Protein 7RAG (pdb70)

Solvent-accessible surface area: 21483 Å² total

Structure (mmCIF, N/CA/C/O backbone):
data_7RAG
#
_entry.id   7RAG
#
_cell.length_a   105.185
_cell.length_b   105.185
_cell.length_c   154.771
_cell.angle_alpha   90.000
_cell.angle_beta   90.000
_cell.angle_gamma   120.000
#
_symmetry.space_group_name_H-M   'P 65 2 2'
#
loop_
_entity.id
_entity.type
_entity.pdbx_description
1 polymer Lipoprotein
2 polymer 'Germination-specific N-acetylmuramoyl-L-alanine amidase, Autolysin'
3 non-polymer 'ZINC ION'
4 non-polymer 1,2-ETHANEDIOL
5 water water
#
loop_
_atom_site.group_PDB
_atom_site.id
_atom_site.type_symbol
_atom_site.label_atom_id
_atom_site.label_alt_id
_atom_site.label_comp_id
_atom_site.label_asym_id
_atom_site.label_entity_id
_atom_site.label_seq_id
_atom_site.pdbx_PDB_ins_code
_atom_site.Cartn_x
_atom_site.Cartn_y
_atom_site.Cartn_z
_atom_site.occupancy
_atom_site.B_iso_or_equiv
_atom_site.auth_seq_id
_atom_site.auth_comp_id
_atom_site.auth_asym_id
_atom_site.auth_atom_id
_atom_site.pdbx_PDB_model_num
ATOM 9 N N . GLN A 1 2 ? 10.732 20.083 73.262 1.00 77.54 23 GLN A N 1
ATOM 10 C CA . GLN A 1 2 ? 11.593 21.042 72.599 1.00 76.79 23 GLN A CA 1
ATOM 11 C C . GLN A 1 2 ? 12.696 20.286 71.862 1.00 79.97 23 GLN A C 1
ATOM 12 O O . GLN A 1 2 ? 12.945 19.111 72.126 1.00 79.30 23 GLN A O 1
ATOM 18 N N . LYS A 1 3 ? 13.323 20.958 70.895 1.00 78.82 24 LYS A N 1
ATOM 19 C CA . LYS A 1 3 ? 14.380 20.338 70.106 1.00 81.64 24 LYS A CA 1
ATOM 20 C C . LYS A 1 3 ? 15.609 20.031 70.970 1.00 84.50 24 LYS A C 1
ATOM 21 O O . LYS A 1 3 ? 15.757 20.514 72.100 1.00 84.12 24 LYS A O 1
ATOM 27 N N . ARG A 1 4 ? 16.500 19.208 70.415 1.00 86.74 25 ARG A N 1
ATOM 28 C CA . ARG A 1 4 ? 17.743 18.853 71.083 1.00 85.87 25 ARG A CA 1
ATOM 29 C C . ARG A 1 4 ? 18.705 20.032 71.059 1.00 84.78 25 ARG A C 1
ATOM 30 O O . ARG A 1 4 ? 18.622 20.912 70.198 1.00 85.74 25 ARG A O 1
ATOM 38 N N . GLN A 1 5 ? 19.630 20.036 72.021 1.00 81.71 26 GLN A N 1
ATOM 39 C CA . GLN A 1 5 ? 20.637 21.088 72.089 1.00 81.95 26 GLN A CA 1
ATOM 40 C C . GLN A 1 5 ? 21.471 21.124 70.816 1.00 81.39 26 GLN A C 1
ATOM 41 O O . GLN A 1 5 ? 21.885 20.086 70.290 1.00 80.27 26 GLN A O 1
ATOM 47 N N . SER A 1 6 ? 21.705 22.323 70.309 1.00 83.05 27 SER A N 1
ATOM 48 C CA . SER A 1 6 ? 22.599 22.461 69.179 1.00 80.34 27 SER A CA 1
ATOM 49 C C . SER A 1 6 ? 24.017 22.123 69.607 1.00 85.74 27 SER A C 1
ATOM 50 O O . SER A 1 6 ? 24.428 22.408 70.737 1.00 86.26 27 SER A O 1
ATOM 53 N N . THR A 1 7 ? 24.751 21.478 68.704 1.00 90.01 28 THR A N 1
ATOM 54 C CA . THR A 1 7 ? 26.171 21.216 68.881 1.00 89.35 28 THR A CA 1
ATOM 55 C C . THR A 1 7 ? 26.972 22.492 68.642 1.00 87.95 28 THR A C 1
ATOM 56 O O . THR A 1 7 ? 26.441 23.532 68.241 1.00 87.41 28 THR A O 1
ATOM 60 N N . LYS A 1 8 ? 28.282 22.396 68.862 1.00 95.21 29 LYS A N 1
ATOM 61 C CA . LYS A 1 8 ? 29.160 23.532 68.621 1.00 92.86 29 LYS A CA 1
ATOM 62 C C . LYS A 1 8 ? 29.010 24.068 67.204 1.00 93.74 29 LYS A C 1
ATOM 63 O O . LYS A 1 8 ? 28.828 25.275 66.988 1.00 93.15 29 LYS A O 1
ATOM 69 N N . GLU A 1 9 ? 29.074 23.172 66.224 1.00 89.75 30 GLU A N 1
ATOM 70 C CA . GLU A 1 9 ? 29.130 23.611 64.841 1.00 90.81 30 GLU A CA 1
ATOM 71 C C . GLU A 1 9 ? 27.795 24.178 64.391 1.00 85.04 30 GLU A C 1
ATOM 72 O O . GLU A 1 9 ? 27.764 25.119 63.592 1.00 83.71 30 GLU A O 1
ATOM 78 N N . GLU A 1 10 ? 26.691 23.634 64.905 1.00 82.72 31 GLU A N 1
ATOM 79 C CA . GLU A 1 10 ? 25.378 24.141 64.522 1.00 80.44 31 GLU A CA 1
ATOM 80 C C . GLU A 1 10 ? 25.177 25.569 65.018 1.00 74.95 31 GLU A C 1
ATOM 81 O O . GLU A 1 10 ? 24.749 26.446 64.254 1.00 72.75 31 GLU A O 1
ATOM 87 N N . VAL A 1 11 ? 25.513 25.829 66.289 1.00 76.08 32 VAL A N 1
ATOM 88 C CA . VAL A 1 11 ? 25.425 27.187 66.822 1.00 72.53 32 VAL A CA 1
ATOM 89 C C . VAL A 1 11 ? 26.360 28.115 66.063 1.00 75.08 32 VAL A C 1
ATOM 90 O O . VAL A 1 11 ? 25.986 29.239 65.698 1.00 71.28 32 VAL A O 1
ATOM 94 N N . TYR A 1 12 ? 27.587 27.659 65.804 1.00 73.63 33 TYR A N 1
ATOM 95 C CA . TYR A 1 12 ? 28.551 28.508 65.116 1.00 74.36 33 TYR A CA 1
ATOM 96 C C . TYR A 1 12 ? 28.080 28.871 63.713 1.00 70.72 33 TYR A C 1
ATOM 97 O O . TYR A 1 12 ? 28.213 30.026 63.284 1.00 68.30 33 TYR A O 1
ATOM 106 N N . LYS A 1 13 ? 27.525 27.901 62.981 1.00 73.17 34 LYS A N 1
ATOM 107 C CA . LYS A 1 13 ? 27.066 28.183 61.624 1.00 74.76 34 LYS A CA 1
ATOM 108 C C . LYS A 1 13 ? 25.834 29.073 61.641 1.00 70.55 34 LYS A C 1
ATOM 109 O O . LYS A 1 13 ? 25.684 29.953 60.782 1.00 70.82 34 LYS A O 1
ATOM 113 N N . ASP A 1 14 ? 24.953 28.883 62.627 1.00 71.68 35 ASP A N 1
ATOM 114 C CA . ASP A 1 14 ? 23.835 29.810 62.779 1.00 72.96 35 ASP A CA 1
ATOM 115 C C . ASP A 1 14 ? 24.343 31.232 62.986 1.00 67.60 35 ASP A C 1
ATOM 116 O O . ASP A 1 14 ? 23.845 32.175 62.359 1.00 67.82 35 ASP A O 1
ATOM 121 N N . PHE A 1 15 ? 25.357 31.396 63.839 1.00 66.31 36 PHE A N 1
ATOM 122 C CA . PHE A 1 15 ? 25.938 32.716 64.071 1.00 65.12 36 PHE A CA 1
ATOM 123 C C . PHE A 1 15 ? 26.516 33.306 62.784 1.00 70.89 36 PHE A C 1
ATOM 124 O O . PHE A 1 15 ? 26.334 34.500 62.501 1.00 67.46 36 PHE A O 1
ATOM 132 N N . GLN A 1 16 ? 27.228 32.483 62.002 1.00 69.74 37 GLN A N 1
ATOM 133 C CA . GLN A 1 16 ? 27.796 32.958 60.742 1.00 69.39 37 GLN A CA 1
ATOM 134 C C . GLN A 1 16 ? 26.709 33.446 59.794 1.00 68.07 37 GLN A C 1
ATOM 135 O O . GLN A 1 16 ? 26.850 34.493 59.147 1.00 66.37 37 GLN A O 1
ATOM 141 N N . LYS A 1 17 ? 25.622 32.685 59.686 1.00 69.70 38 LYS A N 1
ATOM 142 C CA . LYS A 1 17 ? 24.519 33.103 58.831 1.00 69.02 38 LYS A CA 1
ATOM 143 C C . LYS A 1 17 ? 23.899 34.401 59.333 1.00 71.56 38 LYS A C 1
ATOM 144 O O . LYS A 1 17 ? 23.589 35.299 58.542 1.00 69.83 38 LYS A O 1
ATOM 150 N N . GLN A 1 18 ? 23.721 34.521 60.653 1.00 70.20 39 GLN A N 1
ATOM 151 C CA . GLN A 1 18 ? 23.090 35.712 61.207 1.00 67.61 39 GLN A CA 1
ATOM 152 C C . GLN A 1 18 ? 23.932 36.953 60.948 1.00 65.98 39 GLN A C 1
ATOM 153 O O . GLN A 1 18 ? 23.410 37.987 60.526 1.00 68.49 39 GLN A O 1
ATOM 159 N N . ILE A 1 19 ? 25.242 36.876 61.172 1.00 67.38 40 ILE A N 1
ATOM 160 C CA . ILE A 1 19 ? 26.032 38.086 60.961 1.00 71.24 40 ILE A CA 1
ATOM 161 C C . ILE A 1 19 ? 26.305 38.344 59.481 1.00 75.60 40 ILE A C 1
ATOM 162 O O . ILE A 1 19 ? 26.548 39.497 59.101 1.00 73.12 40 ILE A O 1
ATOM 167 N N . SER A 1 20 ? 26.249 37.313 58.629 1.00 69.95 41 SER A N 1
ATOM 168 C CA . SER A 1 20 ? 26.472 37.536 57.206 1.00 72.46 41 SER A CA 1
ATOM 169 C C . SER A 1 20 ? 25.313 38.294 56.567 1.00 71.46 41 SER A C 1
ATOM 170 O O . SER A 1 20 ? 25.532 39.199 55.754 1.00 71.90 41 SER A O 1
ATOM 173 N N . ASP A 1 21 ? 24.074 37.941 56.917 1.00 71.95 42 ASP A N 1
ATOM 174 C CA . ASP A 1 21 ? 22.901 38.601 56.352 1.00 71.23 42 ASP A CA 1
ATOM 175 C C . ASP A 1 21 ? 22.647 39.968 56.955 1.00 69.46 42 ASP A C 1
ATOM 176 O O . ASP A 1 21 ? 21.802 40.709 56.450 1.00 75.20 42 ASP A O 1
ATOM 189 N N . ASN A 1 23 ? 22.503 43.652 57.572 1.00 68.64 44 ASN A N 1
ATOM 190 C CA . ASN A 1 23 ? 22.728 44.852 56.781 1.00 67.35 44 ASN A CA 1
ATOM 191 C C . ASN A 1 23 ? 22.830 46.091 57.650 1.00 66.97 44 ASN A C 1
ATOM 192 O O . ASN A 1 23 ? 23.214 47.156 57.152 1.00 62.81 44 ASN A O 1
ATOM 197 N N . TYR A 1 24 ? 22.488 45.972 58.927 1.00 67.17 45 TYR A N 1
ATOM 198 C CA . TYR A 1 24 ? 22.563 47.054 59.889 1.00 62.77 45 TYR A CA 1
ATOM 199 C C . TYR A 1 24 ? 22.689 46.438 61.276 1.00 67.04 45 TYR A C 1
ATOM 200 O O . TYR A 1 24 ? 22.060 45.422 61.570 1.00 68.77 45 TYR A O 1
ATOM 209 N N . TYR A 1 25 ? 23.508 47.043 62.123 1.00 65.94 46 TYR A N 1
ATOM 210 C CA . TYR A 1 25 ? 23.443 46.697 63.532 1.00 63.33 46 TYR A CA 1
ATOM 211 C C . TYR A 1 25 ? 23.838 47.910 64.343 1.00 62.55 46 TYR A C 1
ATOM 212 O O . TYR A 1 25 ? 24.455 48.850 63.843 1.00 60.64 46 TYR A O 1
ATOM 221 N N . SER A 1 26 ? 23.443 47.891 65.603 1.00 60.31 47 SER A N 1
ATOM 222 C CA . SER A 1 26 ? 23.749 49.007 66.473 1.00 59.59 47 SER A CA 1
ATOM 223 C C . SER A 1 26 ? 23.799 48.491 67.891 1.00 57.41 47 SER A C 1
ATOM 224 O O . SER A 1 26 ? 22.970 47.669 68.289 1.00 59.46 47 SER A O 1
ATOM 227 N N . CYS A 1 27 ? 24.759 48.987 68.654 1.00 55.63 48 CYS A N 1
ATOM 228 C CA . CYS A 1 27 ? 24.870 48.544 70.032 1.00 54.90 48 CYS A CA 1
ATOM 229 C C . CYS A 1 27 ? 25.634 49.577 70.828 1.00 54.94 48 CYS A C 1
ATOM 230 O O . CYS A 1 27 ? 26.265 50.484 70.280 1.00 53.02 48 CYS A O 1
ATOM 233 N N . LYS A 1 28 ? 25.524 49.437 72.142 1.00 54.45 49 LYS A N 1
ATOM 234 C CA . LYS A 1 28 ? 26.325 50.167 73.105 1.00 52.93 49 LYS A CA 1
ATOM 235 C C . LYS A 1 28 ? 27.500 49.270 73.495 1.00 57.56 49 LYS A C 1
ATOM 236 O O . LYS A 1 28 ? 27.314 48.077 73.761 1.00 59.11 49 LYS A O 1
ATOM 242 N N . ALA A 1 29 ? 28.708 49.822 73.481 1.00 51.88 50 ALA A N 1
ATOM 243 C CA . ALA A 1 29 ? 29.920 49.086 73.821 1.00 52.88 50 ALA A CA 1
ATOM 244 C C . ALA A 1 29 ? 30.544 49.718 75.057 1.00 54.12 50 ALA A C 1
ATOM 245 O O . ALA A 1 29 ? 30.960 50.884 75.021 1.00 51.62 50 ALA A O 1
ATOM 247 N N . GLU A 1 30 ? 30.591 48.956 76.147 1.00 52.75 51 GLU A N 1
ATOM 248 C CA . GLU A 1 30 ? 31.313 49.358 77.345 1.00 51.00 51 GLU A CA 1
ATOM 249 C C . GLU A 1 30 ? 32.706 48.756 77.281 1.00 50.83 51 GLU A C 1
ATOM 250 O O . GLU A 1 30 ? 32.849 47.531 77.319 1.00 53.73 51 GLU A O 1
ATOM 256 N N . VAL A 1 31 ? 33.729 49.600 77.185 1.00 50.16 52 VAL A N 1
ATOM 257 C CA . VAL A 1 31 ? 35.087 49.139 76.940 1.00 50.00 52 VAL A CA 1
ATOM 258 C C . VAL A 1 31 ? 35.932 49.428 78.166 1.00 49.74 52 VAL A C 1
ATOM 259 O O . VAL A 1 31 ? 35.972 50.565 78.641 1.00 49.30 52 VAL A O 1
ATOM 263 N N . GLU A 1 32 ? 36.611 48.406 78.673 1.00 50.19 53 GLU A N 1
ATOM 264 C CA . GLU A 1 32 ? 37.640 48.567 79.694 1.00 49.88 53 GLU A CA 1
ATOM 265 C C . GLU A 1 32 ? 39.018 48.414 79.047 1.00 49.63 53 GLU A C 1
ATOM 266 O O . GLU A 1 32 ? 39.278 47.433 78.335 1.00 49.88 53 GLU A O 1
ATOM 272 N N . VAL A 1 33 ? 39.889 49.391 79.273 1.00 49.16 54 VAL A N 1
ATOM 273 C CA . VAL A 1 33 ? 41.247 49.381 78.741 1.00 48.93 54 VAL A CA 1
ATOM 274 C C . VAL A 1 33 ? 42.200 49.354 79.914 1.00 49.02 54 VAL A C 1
ATOM 275 O O . VAL A 1 33 ? 42.050 50.142 80.855 1.00 52.38 54 VAL A O 1
ATOM 279 N N . VAL A 1 34 ? 43.148 48.424 79.887 1.00 50.04 55 VAL A N 1
ATOM 280 C CA . VAL A 1 34 ? 44.035 48.188 81.022 1.00 50.11 55 VAL A CA 1
ATOM 281 C C . VAL A 1 34 ? 45.469 48.356 80.539 1.00 49.31 55 VAL A C 1
ATOM 282 O O . VAL A 1 34 ? 46.042 47.426 79.959 1.00 49.85 55 VAL A O 1
ATOM 286 N N . GLY A 1 35 ? 46.062 49.526 80.784 1.00 48.99 56 GLY A N 1
ATOM 287 C CA . GLY A 1 35 ? 47.488 49.706 80.514 1.00 49.32 56 GLY A CA 1
ATOM 288 C C . GLY A 1 35 ? 48.332 49.225 81.687 1.00 49.66 56 GLY A C 1
ATOM 289 O O . GLY A 1 35 ? 48.050 48.154 82.235 1.00 49.80 56 GLY A O 1
ATOM 290 N N . ASN A 1 36 ? 49.322 50.011 82.126 1.00 49.33 57 ASN A N 1
ATOM 291 C CA . ASN A 1 36 ? 50.256 49.594 83.168 1.00 49.86 57 ASN A CA 1
ATOM 292 C C . ASN A 1 36 ? 49.912 50.185 84.528 1.00 53.83 57 ASN A C 1
ATOM 293 O O . ASN A 1 36 ? 50.732 50.136 85.451 1.00 61.36 57 ASN A O 1
ATOM 298 N N . LYS A 1 37 ? 48.702 50.694 84.674 1.00 51.52 58 LYS A N 1
ATOM 299 C CA . LYS A 1 37 ? 48.240 51.522 85.778 1.00 50.05 58 LYS A CA 1
ATOM 300 C C . LYS A 1 37 ? 46.767 51.181 85.954 1.00 51.17 58 LYS A C 1
ATOM 301 O O . LYS A 1 37 ? 46.385 50.019 85.803 1.00 57.32 58 LYS A O 1
ATOM 307 N N . SER A 1 38 ? 45.960 52.127 86.394 1.00 49.92 59 SER A N 1
ATOM 308 C CA . SER A 1 38 ? 44.539 51.854 86.573 1.00 57.77 59 SER A CA 1
ATOM 309 C C . SER A 1 38 ? 43.852 51.603 85.228 1.00 56.05 59 SER A C 1
ATOM 310 O O . SER A 1 38 ? 44.149 52.280 84.245 1.00 55.79 59 SER A O 1
ATOM 313 N N . PRO A 1 39 ? 42.909 50.665 85.161 1.00 55.34 60 PRO A N 1
ATOM 314 C CA . PRO A 1 39 ? 42.048 50.582 83.982 1.00 52.51 60 PRO A CA 1
ATOM 315 C C . PRO A 1 39 ? 41.271 51.880 83.799 1.00 55.08 60 PRO A C 1
ATOM 316 O O . PRO A 1 39 ? 41.194 52.726 84.693 1.00 54.46 60 PRO A O 1
ATOM 320 N N . HIS A 1 40 ? 40.766 52.065 82.584 1.00 48.74 61 HIS A N 1
ATOM 321 C CA . HIS A 1 40 ? 39.933 53.202 82.232 1.00 49.70 61 HIS A CA 1
ATOM 322 C C . HIS A 1 40 ? 38.728 52.670 81.475 1.00 50.09 61 HIS A C 1
ATOM 323 O O . HIS A 1 40 ? 38.820 51.660 80.768 1.00 48.87 61 HIS A O 1
ATOM 330 N N . ASN A 1 41 ? 37.594 53.333 81.622 1.00 48.37 62 ASN A N 1
ATOM 331 C CA . ASN A 1 41 ? 36.380 52.831 81.001 1.00 48.63 62 ASN A CA 1
ATOM 332 C C . ASN A 1 41 ? 35.835 53.843 80.001 1.00 50.44 62 ASN A C 1
ATOM 333 O O . ASN A 1 41 ? 36.073 55.046 80.111 1.00 54.72 62 ASN A O 1
ATOM 338 N N . TYR A 1 42 ? 35.220 53.327 78.943 1.00 48.31 63 TYR A N 1
ATOM 339 C CA . TYR A 1 42 ? 34.654 54.154 77.902 1.00 47.93 63 TYR A CA 1
ATOM 340 C C . TYR A 1 42 ? 33.309 53.568 77.523 1.00 49.14 63 TYR A C 1
ATOM 341 O O . TYR A 1 42 ? 33.097 52.364 77.669 1.00 49.11 63 TYR A O 1
ATOM 350 N N . VAL A 1 43 ? 32.398 54.408 77.042 1.00 49.00 64 VAL A N 1
ATOM 351 C CA . VAL A 1 43 ? 31.185 53.906 76.415 1.00 51.66 64 VAL A CA 1
ATOM 352 C C . VAL A 1 43 ? 31.081 54.504 75.024 1.00 52.80 64 VAL A C 1
ATOM 353 O O . VAL A 1 43 ? 31.160 55.724 74.845 1.00 53.62 64 VAL A O 1
ATOM 357 N N . LEU A 1 44 ? 30.936 53.636 74.040 1.00 53.53 65 LEU A N 1
ATOM 358 C CA . LEU A 1 44 ? 30.779 54.025 72.654 1.00 51.07 65 LEU A CA 1
ATOM 359 C C . LEU A 1 44 ? 29.448 53.491 72.173 1.00 51.79 65 LEU A C 1
ATOM 360 O O . LEU A 1 44 ? 28.908 52.538 72.741 1.00 50.40 65 LEU A O 1
ATOM 365 N N . ILE A 1 45 ? 28.919 54.114 71.126 1.00 50.61 66 ILE A N 1
ATOM 366 C CA . ILE A 1 45 ? 27.884 53.492 70.313 1.00 50.50 66 ILE A CA 1
ATOM 367 C C . ILE A 1 45 ? 28.525 53.034 69.011 1.00 52.66 66 ILE A C 1
ATOM 368 O O . ILE A 1 45 ? 29.275 53.790 68.379 1.00 56.30 66 ILE A O 1
ATOM 373 N N . HIS A 1 46 ? 28.309 51.765 68.671 1.00 53.98 67 HIS A N 1
ATOM 374 C CA . HIS A 1 46 ? 28.741 51.174 67.416 1.00 52.77 67 HIS A CA 1
ATOM 375 C C . HIS A 1 46 ? 27.554 51.096 66.493 1.00 55.11 67 HIS A C 1
ATOM 376 O O . HIS A 1 46 ? 26.528 50.504 66.854 1.00 53.89 67 HIS A O 1
ATOM 383 N N . THR A 1 47 ? 27.711 51.646 65.295 1.00 54.73 68 THR A N 1
ATOM 384 C CA . THR A 1 47 ? 26.718 51.526 64.245 1.00 53.54 68 THR A CA 1
ATOM 385 C C . THR A 1 47 ? 27.346 50.922 62.999 1.00 56.82 68 THR A C 1
ATOM 386 O O . THR A 1 47 ? 28.445 51.303 62.586 1.00 55.39 68 THR A O 1
ATOM 390 N N . TYR A 1 48 ? 26.648 49.967 62.407 1.00 56.34 69 TYR A N 1
ATOM 391 C CA . TYR A 1 48 ? 27.055 49.353 61.156 1.00 58.72 69 TYR A CA 1
ATOM 392 C C . TYR A 1 48 ? 25.908 49.438 60.162 1.00 62.32 69 TYR A C 1
ATOM 393 O O . TYR A 1 48 ? 24.781 49.046 60.481 1.00 63.19 69 TYR A O 1
ATOM 402 N N . LYS A 1 49 ? 26.188 49.964 58.973 1.00 63.17 70 LYS A N 1
ATOM 403 C CA . LYS A 1 49 ? 25.302 49.810 57.827 1.00 63.52 70 LYS A CA 1
ATOM 404 C C . LYS A 1 49 ? 26.116 49.297 56.646 1.00 61.46 70 LYS A C 1
ATOM 405 O O . LYS A 1 49 ? 27.241 49.741 56.418 1.00 60.54 70 LYS A O 1
ATOM 408 N N . LYS A 1 50 ? 25.571 48.316 55.935 1.00 64.89 71 LYS A N 1
ATOM 409 C CA . LYS A 1 50 ? 26.137 47.893 54.659 1.00 64.54 71 LYS A CA 1
ATOM 410 C C . LYS A 1 50 ? 25.635 48.856 53.589 1.00 61.53 71 LYS A C 1
ATOM 411 O O . LYS A 1 50 ? 24.436 49.119 53.511 1.00 66.55 71 LYS A O 1
ATOM 417 N N . THR A 1 51 ? 26.544 49.447 52.818 1.00 62.38 72 THR A N 1
ATOM 418 C CA . THR A 1 51 ? 26.178 50.549 51.936 1.00 67.10 72 THR A CA 1
ATOM 419 C C . THR A 1 51 ? 26.623 50.258 50.510 1.00 65.14 72 THR A C 1
ATOM 420 O O . THR A 1 51 ? 27.541 49.464 50.275 1.00 65.78 72 THR A O 1
ATOM 424 N N . ASP A 1 52 ? 25.946 50.901 49.562 1.00 66.16 73 ASP A N 1
ATOM 425 C CA . ASP A 1 52 ? 26.241 50.728 48.147 1.00 65.86 73 ASP A CA 1
ATOM 426 C C . ASP A 1 52 ? 27.379 51.643 47.712 1.00 64.49 73 ASP A C 1
ATOM 427 O O . ASP A 1 52 ? 27.505 52.773 48.184 1.00 70.97 73 ASP A O 1
ATOM 432 N N . ASN A 1 53 ? 28.232 51.137 46.833 1.00 64.11 74 ASN A N 1
ATOM 433 C CA . ASN A 1 53 ? 29.285 51.942 46.224 1.00 69.09 74 ASN A CA 1
ATOM 434 C C . ASN A 1 53 ? 29.262 51.699 44.722 1.00 61.18 74 ASN A C 1
ATOM 435 O O . ASN A 1 53 ? 29.439 50.563 44.270 1.00 62.39 74 ASN A O 1
ATOM 440 N N . TYR A 1 54 ? 29.037 52.767 43.964 1.00 60.86 75 TYR A N 1
ATOM 441 C CA . TYR A 1 54 ? 28.979 52.729 42.511 1.00 61.94 75 TYR A CA 1
ATOM 442 C C . TYR A 1 54 ? 30.140 53.542 41.945 1.00 63.90 75 TYR A C 1
ATOM 443 O O . TYR A 1 54 ? 30.443 54.627 42.440 1.00 70.82 75 TYR A O 1
ATOM 452 N N . LYS A 1 55 ? 30.823 53.011 40.939 1.00 61.55 76 LYS A N 1
ATOM 453 C CA . LYS A 1 55 ? 31.803 53.790 40.195 1.00 62.52 76 LYS A CA 1
ATOM 454 C C . LYS A 1 55 ? 31.458 53.722 38.716 1.00 62.08 76 LYS A C 1
ATOM 455 O O . LYS A 1 55 ? 31.253 52.630 38.182 1.00 63.70 76 LYS A O 1
ATOM 461 N N . LEU A 1 56 ? 31.340 54.883 38.072 1.00 61.49 77 LEU A N 1
ATOM 462 C CA . LEU A 1 56 ? 31.181 54.976 36.625 1.00 62.61 77 LEU A CA 1
ATOM 463 C C . LEU A 1 56 ? 32.431 55.639 36.073 1.00 61.52 77 LEU A C 1
ATOM 464 O O . LEU A 1 56 ? 32.723 56.789 36.422 1.00 63.70 77 LEU A O 1
ATOM 469 N N . GLU A 1 57 ? 33.168 54.930 35.226 1.00 62.43 78 GLU A N 1
ATOM 470 C CA . GLU A 1 57 ? 34.337 55.511 34.593 1.00 61.57 78 GLU A CA 1
ATOM 471 C C . GLU A 1 57 ? 34.176 55.498 33.076 1.00 62.91 78 GLU A C 1
ATOM 472 O O . GLU A 1 57 ? 33.796 54.479 32.488 1.00 64.73 78 GLU A O 1
ATOM 478 N N . VAL A 1 58 ? 34.478 56.620 32.449 1.00 53.65 79 VAL A N 1
ATOM 479 C CA . VAL A 1 58 ? 34.300 56.755 31.013 1.00 60.74 79 VAL A CA 1
ATOM 480 C C . VAL A 1 58 ? 35.548 56.268 30.297 1.00 58.17 79 VAL A C 1
ATOM 481 O O . VAL A 1 58 ? 36.673 56.633 30.661 1.00 55.06 79 VAL A O 1
ATOM 485 N N . ILE A 1 59 ? 35.350 55.453 29.261 1.00 58.20 80 ILE A N 1
ATOM 486 C CA . ILE A 1 59 ? 36.451 54.940 28.466 1.00 61.07 80 ILE A CA 1
ATOM 487 C C . ILE A 1 59 ? 36.399 55.427 27.024 1.00 64.13 80 ILE A C 1
ATOM 488 O O . ILE A 1 59 ? 37.438 55.774 26.458 1.00 64.89 80 ILE A O 1
ATOM 493 N N . SER A 1 60 ? 35.204 55.457 26.396 1.00 73.81 81 SER A N 1
ATOM 494 C CA . SER A 1 60 ? 35.243 55.512 24.931 1.00 82.71 81 SER A CA 1
ATOM 495 C C . SER A 1 60 ? 35.562 56.872 24.331 1.00 93.70 81 SER A C 1
ATOM 496 O O . SER A 1 60 ? 36.572 56.978 23.616 1.00 105.26 81 SER A O 1
ATOM 499 N N . PRO A 1 61 ? 34.743 57.913 24.516 1.00 73.95 82 PRO A N 1
ATOM 500 C CA . PRO A 1 61 ? 35.075 59.174 23.828 1.00 65.12 82 PRO A CA 1
ATOM 501 C C . PRO A 1 61 ? 36.381 59.656 24.434 1.00 68.12 82 PRO A C 1
ATOM 502 O O . PRO A 1 61 ? 36.475 59.865 25.643 1.00 69.03 82 PRO A O 1
ATOM 506 N N . LYS A 1 62 ? 37.413 59.763 23.594 1.00 64.01 83 LYS A N 1
ATOM 507 C CA . LYS A 1 62 ? 38.781 59.921 24.096 1.00 65.40 83 LYS A CA 1
ATOM 508 C C . LYS A 1 62 ? 38.898 61.079 25.081 1.00 63.78 83 LYS A C 1
ATOM 509 O O . LYS A 1 62 ? 39.611 60.983 26.092 1.00 63.22 83 LYS A O 1
ATOM 515 N N . HIS A 1 63 ? 38.183 62.174 24.810 1.00 62.68 84 HIS A N 1
ATOM 516 C CA . HIS A 1 63 ? 38.201 63.337 25.692 1.00 58.45 84 HIS A CA 1
ATOM 517 C C . HIS A 1 63 ? 37.859 62.950 27.128 1.00 59.90 84 HIS A C 1
ATOM 518 O O . HIS A 1 63 ? 38.412 63.515 28.081 1.00 61.78 84 HIS A O 1
ATOM 525 N N . LEU A 1 64 ? 36.949 61.992 27.303 1.00 60.03 85 LEU A N 1
ATOM 526 C CA . LEU A 1 64 ? 36.465 61.651 28.633 1.00 57.95 85 LEU A CA 1
ATOM 527 C C . LEU A 1 64 ? 37.199 60.482 29.268 1.00 55.06 85 LEU A C 1
ATOM 528 O O . LEU A 1 64 ? 37.006 60.235 30.462 1.00 53.99 85 LEU A O 1
ATOM 533 N N . LYS A 1 65 ? 38.032 59.778 28.505 1.00 55.31 86 LYS A N 1
ATOM 534 C CA . LYS A 1 65 ? 38.645 58.540 28.965 1.00 57.63 86 LYS A CA 1
ATOM 535 C C . LYS A 1 65 ? 39.323 58.750 30.308 1.00 55.81 86 LYS A C 1
ATOM 536 O O . LYS A 1 65 ? 40.074 59.708 30.491 1.00 56.95 86 LYS A O 1
ATOM 542 N N . GLY A 1 66 ? 39.021 57.873 31.261 1.00 56.22 87 GLY A N 1
ATOM 543 C CA . GLY A 1 66 ? 39.604 57.958 32.576 1.00 57.48 87 GLY A CA 1
ATOM 544 C C . GLY A 1 66 ? 38.910 58.904 33.534 1.00 56.39 87 GLY A C 1
ATOM 545 O O . GLY A 1 66 ? 39.255 58.907 34.718 1.00 57.58 87 GLY A O 1
ATOM 546 N N . LYS A 1 67 ? 37.973 59.730 33.067 1.00 54.45 88 LYS A N 1
ATOM 547 C CA . LYS A 1 67 ? 37.161 60.519 33.986 1.00 58.43 88 LYS A CA 1
ATOM 548 C C . LYS A 1 67 ? 36.144 59.615 34.663 1.00 56.57 88 LYS A C 1
ATOM 549 O O . LYS A 1 67 ? 35.696 58.620 34.090 1.00 55.90 88 LYS A O 1
AT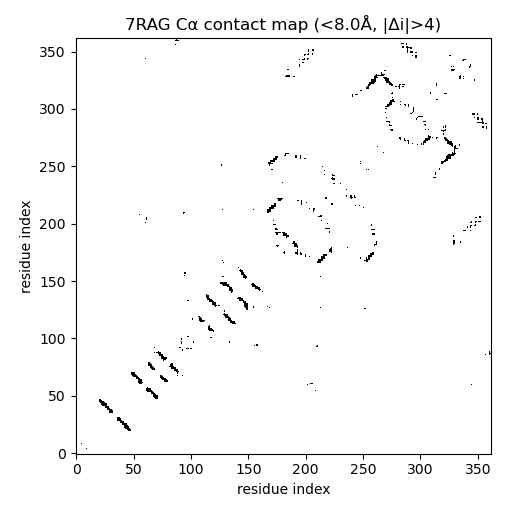OM 555 N N . SER A 1 68 ? 35.818 59.930 35.915 1.00 56.21 89 SER A N 1
ATOM 556 C CA . SER A 1 68 ? 34.957 59.021 36.659 1.00 54.31 89 SER A CA 1
ATOM 557 C C . SER A 1 68 ? 34.092 59.785 37.652 1.00 58.74 89 SER A C 1
ATOM 558 O O . SER A 1 68 ? 34.380 60.925 38.029 1.00 53.77 89 SER A O 1
ATOM 561 N N . ILE A 1 69 ? 33.003 59.133 38.042 1.00 55.16 90 ILE A N 1
ATOM 562 C CA . ILE A 1 69 ? 32.137 59.584 39.116 1.00 57.08 90 ILE A CA 1
ATOM 563 C C . ILE A 1 69 ? 31.914 58.408 40.050 1.00 61.56 90 ILE A C 1
ATOM 564 O O . ILE A 1 69 ? 31.553 57.314 39.604 1.00 64.75 90 ILE A O 1
ATOM 569 N N . GLU A 1 70 ? 32.115 58.632 41.336 1.00 59.92 91 GLU A N 1
ATOM 570 C CA . GLU A 1 70 ? 32.009 57.604 42.357 1.00 62.29 91 GLU A CA 1
ATOM 571 C C . GLU A 1 70 ? 30.952 58.015 43.377 1.00 62.98 91 GLU A C 1
ATOM 572 O O . GLU A 1 70 ? 31.006 59.126 43.907 1.00 60.50 91 GLU A O 1
ATOM 578 N N . TYR A 1 71 ? 29.977 57.137 43.619 1.00 61.01 92 TYR A N 1
ATOM 579 C CA . TYR A 1 71 ? 28.909 57.346 44.591 1.00 60.53 92 TYR A CA 1
ATOM 580 C C . TYR A 1 71 ? 29.155 56.433 45.787 1.00 75.95 92 TYR A C 1
ATOM 581 O O . TYR A 1 71 ? 29.109 55.203 45.644 1.00 76.90 92 TYR A O 1
ATOM 590 N N . GLN A 1 72 ? 29.390 57.022 46.966 1.00 77.25 93 GLN A N 1
ATOM 591 C CA . GLN A 1 72 ? 29.789 56.249 48.139 1.00 81.66 93 GLN A CA 1
ATOM 592 C C . GLN A 1 72 ? 28.725 56.250 49.229 1.00 88.16 93 GLN A C 1
ATOM 593 O O . GLN A 1 72 ? 28.286 55.197 49.697 1.00 89.38 93 GLN A O 1
ATOM 599 N N . GLY A 1 73 ? 28.352 57.422 49.690 1.00 89.27 94 GLY A N 1
ATOM 600 C CA . GLY A 1 73 ? 27.403 57.565 50.762 1.00 94.22 94 GLY A CA 1
ATOM 601 C C . GLY A 1 73 ? 26.658 58.851 50.530 1.00 95.39 94 GLY A C 1
ATOM 602 O O . GLY A 1 73 ? 26.038 59.062 49.486 1.00 99.34 94 GLY A O 1
ATOM 603 N N . ASP A 1 74 ? 26.715 59.715 51.531 1.00 100.02 95 ASP A N 1
ATOM 604 C CA . ASP A 1 74 ? 26.374 61.117 51.363 1.00 109.96 95 ASP A CA 1
ATOM 605 C C . ASP A 1 74 ? 27.346 61.837 50.418 1.00 110.06 95 ASP A C 1
ATOM 606 O O . ASP A 1 74 ? 27.209 63.046 50.201 1.00 112.12 95 ASP A O 1
ATOM 608 N N . LYS A 1 75 ? 28.324 61.123 49.840 1.00 91.18 96 LYS A N 1
ATOM 609 C CA . LYS A 1 75 ? 29.390 61.749 49.062 1.00 82.32 96 LYS A CA 1
ATOM 610 C C . LYS A 1 75 ? 29.389 61.307 47.598 1.00 83.69 96 LYS A C 1
ATOM 611 O O . LYS A 1 75 ? 28.956 60.200 47.249 1.00 84.38 96 LYS A O 1
ATOM 613 N N . ILE A 1 76 ? 29.889 62.202 46.745 1.00 72.97 97 ILE A N 1
ATOM 614 C CA . ILE A 1 76 ? 30.128 61.931 45.334 1.00 68.63 97 ILE A CA 1
ATOM 615 C C . ILE A 1 76 ? 31.516 62.453 44.987 1.00 68.80 97 ILE A C 1
ATOM 616 O O . ILE A 1 76 ? 31.857 63.585 45.339 1.00 70.37 97 ILE A O 1
ATOM 621 N N . LEU A 1 77 ? 32.311 61.638 44.297 1.0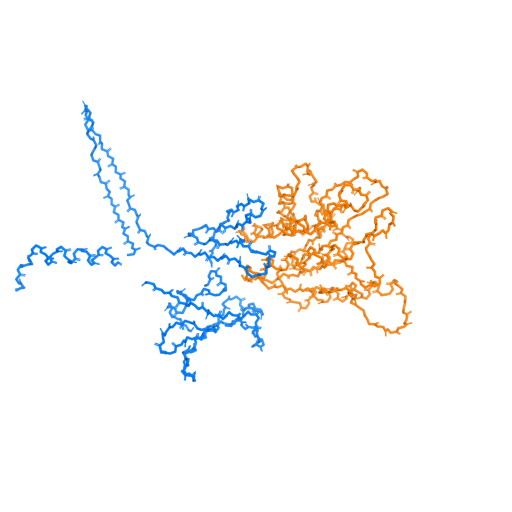0 65.14 98 LEU A N 1
ATOM 622 C CA . LEU A 1 77 ? 33.655 61.996 43.867 1.00 60.23 98 LEU A CA 1
ATOM 623 C C . LEU A 1 77 ? 33.662 62.103 42.354 1.00 61.53 98 LEU A C 1
ATOM 624 O O . LEU A 1 77 ? 33.309 61.149 41.666 1.00 64.00 98 LEU A O 1
ATOM 629 N N . VAL A 1 78 ? 34.083 63.244 41.831 1.00 61.17 99 VAL A N 1
ATOM 630 C CA . VAL A 1 78 ? 34.128 63.479 40.398 1.00 55.15 99 VAL A CA 1
ATOM 631 C C . VAL A 1 78 ? 35.591 63.706 40.053 1.00 58.58 99 VAL A C 1
ATOM 632 O O . VAL A 1 78 ? 36.228 64.608 40.608 1.00 64.45 99 VAL A O 1
ATOM 636 N N . LYS A 1 79 ? 36.136 62.872 39.178 1.00 55.77 100 LYS A N 1
ATOM 637 C CA . LYS A 1 79 ? 37.577 62.801 38.975 1.00 57.93 100 LYS A CA 1
ATOM 638 C C . LYS A 1 79 ? 37.928 63.051 37.517 1.00 58.56 100 LYS A C 1
ATOM 639 O O . LYS A 1 79 ? 37.363 62.408 36.623 1.00 60.46 100 LYS A O 1
ATOM 645 N N . ASN A 1 80 ? 38.844 63.992 37.285 1.00 58.32 101 ASN A N 1
ATOM 646 C CA . ASN A 1 80 ? 39.492 64.164 35.984 1.00 59.89 101 ASN A CA 1
ATOM 647 C C . ASN A 1 80 ? 40.983 63.945 36.180 1.00 65.90 101 ASN A C 1
ATOM 648 O O . ASN A 1 80 ? 41.700 64.870 36.610 1.00 66.27 101 ASN A O 1
ATOM 653 N N . PRO A 1 81 ? 41.497 62.750 35.871 1.00 66.98 102 PRO A N 1
ATOM 654 C CA . PRO A 1 81 ? 42.915 62.476 36.131 1.00 65.92 102 PRO A CA 1
ATOM 655 C C . PRO A 1 81 ? 43.840 63.141 35.137 1.00 69.81 102 PRO A C 1
ATOM 656 O O . PRO A 1 81 ? 45.025 63.304 35.440 1.00 73.13 102 PRO A O 1
ATOM 660 N N . LYS A 1 82 ? 43.333 63.573 33.981 1.00 74.69 103 LYS A N 1
ATOM 661 C CA . LYS A 1 82 ? 44.160 64.286 33.014 1.00 73.82 103 LYS A CA 1
ATOM 662 C C . LYS A 1 82 ? 44.762 65.559 33.608 1.00 77.02 103 LYS A C 1
ATOM 663 O O . LYS A 1 82 ? 45.744 66.077 33.069 1.00 87.17 103 LYS A O 1
ATOM 669 N N . ILE A 1 83 ? 44.192 66.090 34.691 1.00 78.04 104 ILE A N 1
ATOM 670 C CA . ILE A 1 83 ? 44.748 67.267 35.355 1.00 75.56 104 ILE A CA 1
ATOM 671 C C . ILE A 1 83 ? 44.829 67.002 36.850 1.00 76.84 104 ILE A C 1
ATOM 672 O O . ILE A 1 83 ? 45.028 67.930 37.645 1.00 80.16 104 ILE A O 1
ATOM 677 N N . SER A 1 84 ? 44.671 65.735 37.238 1.00 75.05 105 SER A N 1
ATOM 678 C CA . SER A 1 84 ? 44.775 65.319 38.637 1.00 77.07 105 SER A CA 1
ATOM 679 C C . SER A 1 84 ? 43.805 66.100 39.525 1.00 80.27 105 SER A C 1
ATOM 680 O O . SER A 1 84 ? 44.174 66.607 40.588 1.00 81.59 105 SER A O 1
ATOM 683 N N . ASP A 1 85 ? 42.551 66.196 39.085 1.00 72.87 106 ASP A N 1
ATOM 684 C CA . ASP A 1 85 ? 41.529 66.902 39.842 1.00 68.41 106 ASP A CA 1
ATOM 685 C C . ASP A 1 85 ? 4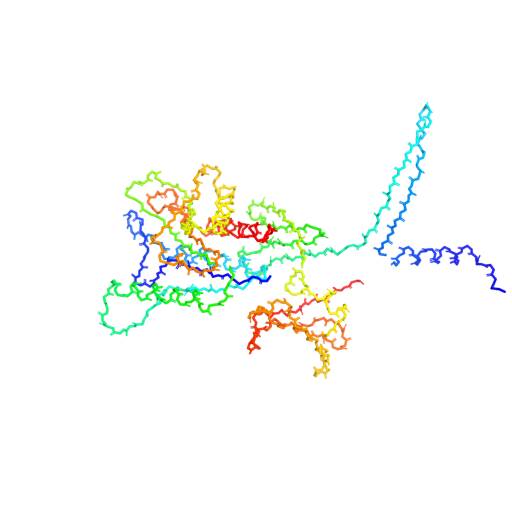0.532 65.919 40.441 1.00 64.75 106 ASP A C 1
ATOM 686 O O . ASP A 1 85 ? 40.042 65.018 39.752 1.00 62.70 106 ASP A O 1
ATOM 691 N N . VAL A 1 86 ? 40.250 66.095 41.727 1.00 66.79 107 VAL A N 1
ATOM 692 C CA . VAL A 1 86 ? 39.235 65.339 42.445 1.00 63.66 107 VAL A CA 1
ATOM 693 C C . VAL A 1 86 ? 38.340 66.337 43.143 1.00 67.01 107 VAL A C 1
ATOM 694 O O . VAL A 1 86 ? 38.825 67.164 43.927 1.00 69.06 107 VAL A O 1
ATOM 698 N N . VAL A 1 87 ? 37.042 66.266 42.872 1.00 65.81 108 VAL A N 1
ATOM 699 C CA . VAL A 1 87 ? 36.082 67.143 43.520 1.00 65.22 108 VAL A CA 1
ATOM 700 C C . VAL A 1 87 ? 35.083 66.280 44.280 1.00 65.84 108 VAL A C 1
ATOM 701 O O . VAL A 1 87 ? 34.590 65.265 43.772 1.00 62.75 108 VAL A O 1
ATOM 705 N N . GLU A 1 88 ? 34.834 66.676 45.524 1.00 66.18 109 GLU A N 1
ATOM 706 C CA . GLU A 1 88 ? 33.897 66.034 46.427 1.00 66.97 109 GLU A CA 1
ATOM 707 C C . GLU A 1 88 ? 32.644 66.894 46.500 1.00 70.19 109 GLU A C 1
ATOM 708 O O . GLU A 1 88 ? 32.738 68.106 46.725 1.00 69.83 109 GLU A O 1
ATOM 714 N N . LEU A 1 89 ? 31.487 66.277 46.294 1.00 69.67 110 LEU A N 1
ATOM 715 C CA . LEU A 1 89 ? 30.189 66.931 46.286 1.00 68.57 110 LEU A CA 1
ATOM 716 C C . LEU A 1 89 ? 29.245 66.187 47.212 1.00 72.45 110 LEU A C 1
ATOM 717 O O . LEU A 1 89 ? 29.408 64.985 47.440 1.00 71.77 110 LEU A O 1
ATOM 722 N N . PRO A 1 90 ? 28.241 66.870 47.757 1.00 78.77 111 PRO A N 1
ATOM 723 C CA . PRO A 1 90 ? 27.269 66.183 48.614 1.00 81.77 111 PRO A CA 1
ATOM 724 C C . PRO A 1 90 ? 26.238 65.407 47.801 1.00 88.22 111 PRO A C 1
ATOM 725 O O . PRO A 1 90 ? 25.836 65.820 46.709 1.00 85.29 111 PRO A O 1
ATOM 729 N N . ASN A 1 91 ? 25.807 64.273 48.357 1.00 91.71 112 ASN A N 1
ATOM 730 C CA . ASN A 1 91 ? 24.783 63.422 47.748 1.00 102.02 112 ASN A CA 1
ATOM 731 C C . ASN A 1 91 ? 23.414 63.823 48.294 1.00 113.09 112 ASN A C 1
ATOM 732 O O . ASN A 1 91 ? 23.156 63.701 49.498 1.00 116.59 112 ASN A O 1
ATOM 737 N N . THR A 1 92 ? 22.535 64.303 47.414 1.00 121.79 113 THR A N 1
ATOM 738 C CA . THR A 1 92 ? 21.162 64.590 47.821 1.00 124.97 113 THR A CA 1
ATOM 739 C C . THR A 1 92 ? 20.251 63.367 47.684 1.00 126.30 113 THR A C 1
ATOM 740 O O . THR A 1 92 ? 19.376 63.154 48.531 1.00 124.44 113 THR A O 1
ATOM 744 N N . GLY A 1 93 ? 20.445 62.547 46.650 1.00 120.95 114 GLY A N 1
ATOM 745 C CA . GLY A 1 93 ? 19.666 61.327 46.479 1.00 117.48 114 GLY A CA 1
ATOM 746 C C . GLY A 1 93 ? 19.225 61.030 45.054 1.00 111.05 114 GLY A C 1
ATOM 747 O O . GLY A 1 93 ? 18.028 60.933 44.756 1.00 103.92 114 GLY A O 1
ATOM 748 N N . TYR A 1 98 ? 17.093 56.042 41.431 1.00 58.89 119 TYR A N 1
ATOM 749 C CA . TYR A 1 98 ? 18.222 56.063 40.495 1.00 72.58 119 TYR A CA 1
ATOM 750 C C . TYR A 1 98 ? 19.280 57.118 40.834 1.00 68.77 119 TYR A C 1
ATOM 751 O O . TYR A 1 98 ? 18.994 58.312 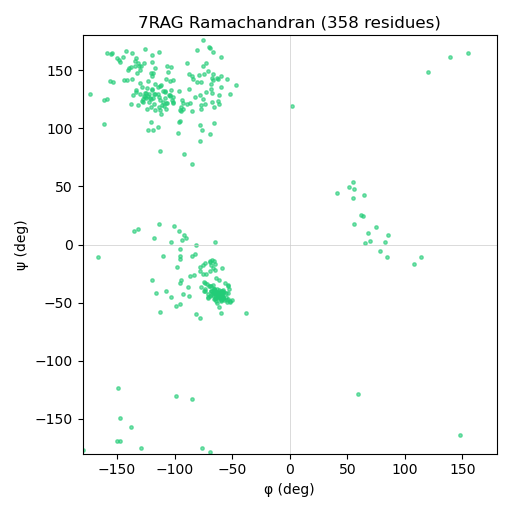40.840 1.00 66.13 119 TYR A O 1
ATOM 753 N N . LEU A 1 99 ? 20.513 56.657 41.088 1.00 66.68 120 LEU A N 1
ATOM 754 C CA . LEU A 1 99 ? 21.638 57.555 41.344 1.00 61.21 120 LEU A CA 1
ATOM 755 C C . LEU A 1 99 ? 22.274 58.072 40.062 1.00 59.92 120 LEU A C 1
ATOM 756 O O . LEU A 1 99 ? 22.915 59.129 40.069 1.00 58.56 120 LEU A O 1
ATOM 761 N N . PHE A 1 100 ? 22.159 57.309 38.984 1.00 62.00 121 PHE A N 1
ATOM 762 C CA . PHE A 1 100 ? 22.702 57.653 37.686 1.00 55.43 121 PHE A CA 1
ATOM 763 C C . PHE A 1 100 ? 21.861 56.906 36.671 1.00 59.52 121 PHE A C 1
ATOM 764 O O . PHE A 1 100 ? 21.121 55.981 37.016 1.00 63.85 121 PHE A O 1
ATOM 772 N N . VAL A 1 101 ? 21.964 57.325 35.416 1.00 56.90 122 VAL A N 1
ATOM 773 C CA . VAL A 1 101 ? 21.278 56.604 34.357 1.00 57.46 122 VAL A CA 1
ATOM 774 C C . VAL A 1 101 ? 22.061 55.322 34.084 1.00 57.67 122 VAL A C 1
ATOM 775 O O . VAL A 1 101 ? 23.279 55.350 33.879 1.00 60.08 122 VAL A O 1
ATOM 779 N N . GLY A 1 102 ? 21.375 54.179 34.150 1.00 62.51 123 GLY A N 1
ATOM 780 C CA . GLY A 1 102 ? 22.010 52.876 34.216 1.00 55.16 123 GLY A CA 1
ATOM 781 C C . GLY A 1 102 ? 21.910 52.209 35.576 1.00 57.75 123 GLY A C 1
ATOM 782 O O . GLY A 1 102 ? 22.135 50.995 35.681 1.00 58.16 123 GLY A O 1
ATOM 783 N N . ASP A 1 103 ? 21.579 52.967 36.621 1.00 60.56 124 ASP A N 1
ATOM 784 C CA . ASP A 1 103 ? 21.386 52.405 37.953 1.00 60.52 124 ASP A CA 1
ATOM 785 C C . ASP A 1 103 ? 20.035 51.709 38.011 1.00 55.02 124 ASP A C 1
ATOM 786 O O . ASP A 1 103 ? 18.998 52.352 37.875 1.00 69.01 124 ASP A O 1
ATOM 791 N N . PHE A 1 104 ? 20.044 50.405 38.219 1.00 64.84 125 PHE A N 1
ATOM 792 C CA . PHE A 1 104 ? 18.820 49.618 38.207 1.00 65.03 125 PHE A CA 1
ATOM 793 C C . PHE A 1 104 ? 18.532 48.896 39.509 1.00 70.16 125 PHE A C 1
ATOM 794 O O . PHE A 1 104 ? 17.356 48.688 39.815 1.00 80.97 125 PHE A O 1
ATOM 802 N N . ILE A 1 105 ? 19.547 48.492 40.279 1.00 65.81 126 ILE A N 1
ATOM 803 C CA . ILE A 1 105 ? 19.253 47.905 41.581 1.00 72.82 126 ILE A CA 1
ATOM 804 C C . ILE A 1 105 ? 18.583 48.955 42.443 1.00 76.93 126 ILE A C 1
ATOM 805 O O . ILE A 1 105 ? 18.940 50.143 42.396 1.00 84.16 126 ILE A O 1
ATOM 810 N N . LYS A 1 106 ? 17.630 48.520 43.254 1.00 78.77 127 LYS A N 1
ATOM 811 C CA . LYS A 1 106 ? 16.954 49.294 44.288 1.00 88.35 127 LYS A CA 1
ATOM 812 C C . LYS A 1 106 ? 15.878 50.218 43.730 1.00 87.39 127 LYS A C 1
ATOM 813 O O . LYS A 1 106 ? 15.156 50.828 44.520 1.00 98.94 127 LYS A O 1
ATOM 819 N N . ASN A 1 107 ? 15.722 50.342 42.415 1.00 84.26 128 ASN A N 1
ATOM 820 C CA . ASN A 1 107 ? 14.471 50.853 41.870 1.00 84.06 128 ASN A CA 1
ATOM 821 C C . ASN A 1 107 ? 13.651 49.768 41.204 1.00 88.51 128 ASN A C 1
ATOM 822 O O . ASN A 1 107 ? 12.424 49.741 41.358 1.00 91.29 128 ASN A O 1
ATOM 827 N N . TYR A 1 108 ? 14.307 48.868 40.474 1.00 82.62 129 TYR A N 1
ATOM 828 C CA . TYR A 1 108 ? 13.650 47.678 39.964 1.00 81.05 129 TYR A CA 1
ATOM 829 C C . TYR A 1 108 ? 13.632 46.549 40.978 1.00 87.47 129 TYR A C 1
ATOM 830 O O . TYR A 1 108 ? 12.929 45.557 40.762 1.00 88.23 129 TYR A O 1
ATOM 839 N N . LEU A 1 109 ? 14.370 46.694 42.082 1.00 86.58 130 LEU A N 1
ATOM 840 C CA . LEU A 1 109 ? 14.223 45.790 43.217 1.00 93.06 130 LEU A CA 1
ATOM 841 C C . LEU A 1 109 ? 13.035 46.197 44.075 1.00 100.56 130 LEU A C 1
ATOM 842 O O . LEU A 1 109 ? 12.090 45.424 44.262 1.00 104.16 130 LEU A O 1
ATOM 847 N N . GLN A 1 110 ? 13.070 47.415 44.604 1.00 101.53 131 GLN A N 1
ATOM 848 C CA . GLN A 1 110 ? 12.034 47.904 45.514 1.00 108.19 131 GLN A CA 1
ATOM 849 C C . GLN A 1 110 ? 10.821 48.289 44.669 1.00 118.23 131 GLN A C 1
ATOM 850 O O . GLN A 1 110 ? 10.664 49.424 44.211 1.00 112.82 131 GLN A O 1
ATOM 856 N N . ASN A 1 111 ? 9.956 47.304 44.452 1.00 146.71 132 ASN A N 1
ATOM 857 C CA . ASN A 1 111 ? 8.829 47.461 43.549 1.00 141.93 132 ASN A CA 1
ATOM 858 C C . ASN A 1 111 ? 7.828 48.478 44.088 1.00 136.85 132 ASN A C 1
ATOM 859 O O . ASN A 1 111 ? 7.605 48.602 45.295 1.00 132.66 132 ASN A O 1
ATOM 861 N N . GLU A 1 112 ? 7.207 49.187 43.157 1.00 115.59 133 GLU A N 1
ATOM 862 C CA . GLU A 1 112 ? 6.242 50.244 43.426 1.00 113.02 133 GLU A CA 1
ATOM 863 C C . GLU A 1 112 ? 5.129 50.033 42.410 1.00 109.82 133 GLU A C 1
ATOM 864 O O . GLU A 1 112 ? 4.888 48.906 41.962 1.00 111.87 133 GLU A O 1
ATOM 866 N N . GLU A 1 113 ? 4.373 51.080 42.100 1.00 104.93 134 GLU A N 1
ATOM 867 C CA . GLU A 1 113 ? 3.634 51.066 40.844 1.00 101.96 134 GLU A CA 1
ATOM 868 C C . GLU A 1 113 ? 4.612 50.795 39.699 1.00 99.75 134 GLU A C 1
ATOM 869 O O . GLU A 1 113 ? 5.621 51.491 39.552 1.00 98.55 134 GLU A O 1
ATOM 879 N N . LYS A 1 115 ? 4.951 48.514 35.583 1.00 81.71 136 LYS A N 1
ATOM 880 C CA . LYS A 1 115 ? 4.464 47.651 34.504 1.00 78.85 136 LYS A CA 1
ATOM 881 C C . LYS A 1 115 ? 5.478 46.542 34.239 1.00 78.80 136 LYS A C 1
ATOM 882 O O . LYS A 1 115 ? 6.641 46.823 33.927 1.00 77.40 136 LYS A O 1
ATOM 885 N N . VAL A 1 116 ? 5.035 45.288 34.338 1.00 76.46 137 VAL A N 1
ATOM 886 C CA . VAL A 1 116 ? 5.875 44.121 34.075 1.00 75.85 137 VAL A CA 1
ATOM 887 C C . VAL A 1 116 ? 5.282 43.351 32.900 1.00 79.47 137 VAL A C 1
ATOM 888 O O . VAL A 1 116 ? 4.082 43.057 32.890 1.00 75.44 137 VAL A O 1
ATOM 892 N N . LYS A 1 117 ? 6.125 43.034 31.911 1.00 81.38 138 LYS A N 1
ATOM 893 C CA . LYS A 1 117 ? 5.700 42.416 30.656 1.00 78.69 138 LYS A CA 1
ATOM 894 C C . LYS A 1 117 ? 6.742 41.388 30.219 1.00 84.81 138 LYS A C 1
ATOM 895 O O . LYS A 1 117 ? 7.937 41.587 30.436 1.00 83.30 138 LYS A O 1
ATOM 901 N N . LEU A 1 118 ? 6.299 40.257 29.665 1.00 92.21 139 LEU A N 1
ATOM 902 C CA . LEU A 1 118 ? 7.198 39.171 29.253 1.00 85.58 139 LEU A CA 1
ATOM 903 C C . LEU A 1 118 ? 7.114 39.067 27.735 1.00 90.47 139 LEU A C 1
ATOM 904 O O . LEU A 1 118 ? 6.154 38.511 27.196 1.00 95.70 139 LEU A O 1
ATOM 909 N N . SER A 1 119 ? 8.111 39.610 27.044 1.00 90.60 140 SER A N 1
ATOM 910 C CA . SER A 1 119 ? 8.009 39.818 25.605 1.00 93.79 140 SER A CA 1
ATOM 911 C C . SER A 1 119 ? 9.318 39.425 24.936 1.00 93.99 140 SER A C 1
ATOM 912 O O . SER A 1 119 ? 10.374 39.982 25.258 1.00 91.97 140 SER A O 1
ATOM 915 N N . LYS A 1 120 ? 9.239 38.461 24.017 1.00 93.11 141 LYS A N 1
ATOM 916 C CA . LYS A 1 120 ? 10.351 38.097 23.141 1.00 92.63 141 LYS A CA 1
ATOM 917 C C . LYS A 1 120 ? 11.631 37.828 23.936 1.00 91.66 141 LYS A C 1
ATOM 918 O O . LYS A 1 120 ? 12.704 38.360 23.636 1.00 89.68 141 LYS A O 1
ATOM 920 N N . GLY A 1 121 ? 11.506 37.003 24.975 1.00 87.70 142 GLY A N 1
ATOM 921 C CA . GLY A 1 121 ? 12.657 36.638 25.784 1.00 87.17 142 GLY A CA 1
ATOM 922 C C . GLY A 1 121 ? 13.159 37.702 26.739 1.00 85.44 142 GLY A C 1
ATOM 923 O O . GLY A 1 121 ? 14.271 37.579 27.261 1.00 77.91 142 GLY A O 1
ATOM 924 N N . HIS A 1 122 ? 12.368 38.740 27.000 1.00 82.83 143 HIS A N 1
ATOM 925 C CA . HIS A 1 122 ? 12.766 39.798 27.916 1.00 78.70 143 HIS A CA 1
ATOM 926 C C . HIS A 1 122 ? 11.686 40.077 28.944 1.00 74.46 143 HIS A C 1
ATOM 927 O O . HIS A 1 122 ? 10.493 40.098 28.628 1.00 78.89 143 HIS A O 1
ATOM 934 N N . LEU A 1 123 ? 12.131 40.293 30.175 1.00 71.13 144 LEU A N 1
ATOM 935 C CA . LEU A 1 123 ? 11.319 40.882 31.228 1.00 73.14 144 LEU A CA 1
ATOM 936 C C . LEU A 1 123 ? 11.418 42.395 31.058 1.00 68.89 144 LEU A C 1
ATOM 937 O O . LEU A 1 123 ? 12.507 42.958 31.158 1.00 65.73 144 LEU A O 1
ATOM 942 N N . VAL A 1 124 ? 10.304 43.045 30.733 1.00 68.48 145 VAL A N 1
ATOM 943 C CA . VAL A 1 124 ? 10.250 44.490 30.528 1.00 65.55 145 VAL A CA 1
ATOM 944 C C . VAL A 1 124 ? 9.642 45.115 31.771 1.00 71.52 145 VAL A C 1
ATOM 945 O O . VAL A 1 124 ? 8.533 44.743 32.180 1.00 73.34 145 VAL A O 1
ATOM 949 N N . LEU A 1 125 ? 10.366 46.064 32.370 1.00 67.36 146 LEU A N 1
ATOM 950 C CA . LEU A 1 125 ? 9.959 46.729 33.602 1.00 65.50 146 LEU A CA 1
ATOM 951 C C . LEU A 1 125 ? 9.879 48.223 33.341 1.00 73.06 146 LEU A C 1
ATOM 952 O O . LEU A 1 125 ? 10.872 48.830 32.930 1.00 71.51 146 LEU A O 1
ATOM 957 N N . GLU A 1 126 ? 8.712 48.816 33.585 1.00 73.73 147 GLU A N 1
ATOM 958 C CA . GLU A 1 126 ? 8.474 50.227 33.303 1.00 73.37 147 GLU A CA 1
ATOM 959 C C . GLU A 1 126 ? 8.056 50.957 34.568 1.00 71.03 147 GLU A C 1
ATOM 960 O O . GLU A 1 126 ? 7.119 50.537 35.246 1.00 74.46 147 GLU A O 1
ATOM 966 N N . THR A 1 127 ? 8.718 52.066 34.862 1.00 73.70 148 THR A N 1
ATOM 967 C CA . THR A 1 127 ? 8.306 52.922 35.959 1.00 72.17 148 THR A CA 1
ATOM 968 C C . THR A 1 127 ? 8.259 54.351 35.444 1.00 73.57 148 THR A C 1
ATOM 969 O O . THR A 1 127 ? 8.922 54.678 34.462 1.00 69.26 148 THR A O 1
ATOM 973 N N . PHE A 1 128 ? 7.419 55.183 36.068 1.00 74.83 149 PHE A N 1
ATOM 974 C CA . PHE A 1 128 ? 7.400 56.619 35.804 1.00 72.31 149 PHE A CA 1
ATOM 975 C C . PHE A 1 128 ? 8.460 57.293 36.653 1.00 73.71 149 PHE A C 1
ATOM 976 O O . PHE A 1 128 ? 8.729 56.866 37.778 1.00 78.57 149 PHE A O 1
ATOM 984 N N . ILE A 1 129 ? 9.078 58.332 36.109 1.00 72.10 150 ILE A N 1
ATOM 985 C CA . ILE A 1 129 ? 10.109 59.079 36.825 1.00 72.83 150 ILE A CA 1
ATOM 986 C C . ILE A 1 129 ? 9.439 60.278 37.483 1.00 76.02 150 ILE A C 1
ATOM 987 O O . ILE A 1 129 ? 8.914 61.153 36.771 1.00 76.24 150 ILE A O 1
ATOM 992 N N . PRO A 1 130 ? 9.420 60.355 38.812 1.00 73.12 151 PRO A N 1
ATOM 993 C CA . PRO A 1 130 ? 8.697 61.436 39.479 1.00 76.77 151 PRO A CA 1
ATOM 994 C C . PRO A 1 130 ? 9.404 62.761 39.279 1.00 80.88 151 PRO A C 1
ATOM 995 O O . PRO A 1 130 ? 10.635 62.833 39.180 1.00 82.39 151 PRO A O 1
ATOM 999 N N . GLY A 1 131 ? 8.602 63.816 39.245 1.00 83.30 152 GLY A N 1
ATOM 1000 C CA . GLY A 1 131 ? 9.060 65.142 38.891 1.00 86.68 152 GLY A CA 1
ATOM 1001 C C . GLY A 1 131 ? 8.464 65.661 37.607 1.00 91.17 152 GLY A C 1
ATOM 1002 O O . GLY A 1 131 ? 8.618 66.856 37.310 1.00 97.14 152 GLY A O 1
ATOM 1003 N N . ASP A 1 132 ? 7.784 64.800 36.848 1.00 96.31 153 ASP A N 1
ATOM 1004 C CA . ASP A 1 132 ? 7.148 65.141 35.573 1.00 96.46 153 ASP A CA 1
ATOM 1005 C C . ASP A 1 132 ? 8.026 66.062 34.723 1.00 101.24 153 ASP A C 1
ATOM 1006 O O . ASP A 1 132 ? 7.560 67.056 34.160 1.00 101.20 153 ASP A O 1
ATOM 1008 N N . ASN A 1 133 ? 9.325 65.724 34.651 1.00 96.44 154 ASN A N 1
ATOM 1009 C CA . ASN A 1 133 ? 10.229 66.337 33.678 1.00 84.78 154 ASN A CA 1
ATOM 1010 C C . ASN A 1 133 ? 9.808 65.895 32.281 1.00 79.67 154 ASN A C 1
ATOM 1011 O O . ASN A 1 133 ? 9.583 64.705 32.035 1.00 78.95 154 ASN A O 1
ATOM 1016 N N . LYS A 1 134 ? 9.666 66.862 31.375 1.00 74.75 155 LYS A N 1
ATOM 1017 C CA . LYS A 1 134 ? 9.321 66.552 29.993 1.00 73.98 155 LYS A CA 1
ATOM 1018 C C . LYS A 1 134 ? 10.282 65.523 29.393 1.00 71.33 155 LYS A C 1
ATOM 1019 O O . LYS A 1 134 ? 9.864 64.653 28.617 1.00 67.98 155 LYS A O 1
ATOM 1025 N N . TYR A 1 135 ? 11.554 65.572 29.784 1.00 66.92 156 TYR A N 1
ATOM 1026 C CA . TYR A 1 135 ? 12.607 64.791 29.157 1.00 63.87 156 TYR A CA 1
ATOM 1027 C C . TYR A 1 135 ? 12.898 63.473 29.852 1.00 63.26 156 TYR A C 1
ATOM 1028 O O . TYR A 1 135 ? 13.329 62.522 29.188 1.00 58.02 156 TYR A O 1
ATOM 1037 N N . PHE A 1 136 ? 12.716 63.402 31.170 1.00 67.82 157 PHE A N 1
ATOM 1038 C CA . PHE A 1 136 ? 12.936 62.180 31.940 1.00 62.72 157 PHE A CA 1
ATOM 1039 C C . PHE A 1 136 ? 11.578 61.712 32.449 1.00 61.45 157 PHE A C 1
ATOM 1040 O O . PHE A 1 136 ? 11.239 61.893 33.616 1.00 65.56 157 PHE A O 1
ATOM 1048 N N . ASN A 1 137 ? 10.823 61.038 31.587 1.00 60.48 158 ASN A N 1
ATOM 1049 C CA . ASN A 1 137 ? 9.442 60.725 31.920 1.00 61.01 158 ASN A CA 1
ATOM 1050 C C . ASN A 1 137 ? 9.260 59.304 32.441 1.00 65.42 158 ASN A C 1
ATOM 1051 O O . ASN A 1 137 ? 8.657 59.097 33.496 1.00 68.18 158 ASN A O 1
ATOM 1056 N N . LYS A 1 138 ? 9.743 58.316 31.708 1.00 63.18 159 LYS A N 1
ATOM 1057 C CA . LYS A 1 138 ? 9.531 56.928 32.072 1.00 63.62 159 LYS A CA 1
ATOM 1058 C C . LYS A 1 138 ? 10.840 56.187 31.878 1.00 64.65 159 LYS A C 1
ATOM 1059 O O . LYS A 1 138 ? 11.590 56.475 30.943 1.00 62.62 159 LYS A O 1
ATOM 1061 N N . GLN A 1 139 ? 11.115 55.254 32.784 1.00 64.94 160 GLN A N 1
ATOM 1062 C CA . GLN A 1 139 ? 12.330 54.453 32.799 1.00 63.68 160 GLN A CA 1
ATOM 1063 C C . GLN A 1 139 ? 11.951 53.013 32.464 1.00 64.42 160 GLN A C 1
ATOM 1064 O O . GLN A 1 139 ? 11.138 52.404 33.170 1.00 64.28 160 GLN A O 1
ATOM 1070 N N . VAL A 1 140 ? 12.513 52.476 31.380 1.00 64.87 161 VAL A N 1
ATOM 1071 C CA . VAL A 1 140 ? 12.203 51.121 30.936 1.00 64.97 161 VAL A CA 1
ATOM 1072 C C . VAL A 1 140 ? 13.473 50.285 30.926 1.00 62.67 161 VAL A C 1
ATOM 1073 O O . VAL A 1 140 ? 14.450 50.639 30.256 1.00 60.63 161 VAL A O 1
ATOM 1077 N N . LEU A 1 141 ? 13.431 49.152 31.623 1.00 62.13 162 LEU A N 1
ATOM 1078 C CA . LEU A 1 141 ? 14.547 48.224 31.717 1.00 62.10 162 LEU A CA 1
ATOM 1079 C C . LEU A 1 141 ? 14.176 46.910 31.048 1.00 63.95 162 LEU A C 1
ATOM 1080 O O . LEU A 1 141 ? 13.124 46.333 31.342 1.00 63.44 162 LEU A O 1
ATOM 1085 N N . TYR A 1 142 ? 15.043 46.442 30.156 1.00 60.42 163 TYR A N 1
ATOM 1086 C CA . TYR A 1 142 ? 14.913 45.135 29.525 1.00 58.63 163 TYR A CA 1
ATOM 1087 C C . TYR A 1 142 ? 15.874 44.184 30.213 1.00 60.41 163 TYR A C 1
ATOM 1088 O O . TYR A 1 142 ? 17.086 44.429 30.231 1.00 63.28 163 TYR A O 1
ATOM 1097 N N . VAL A 1 143 ? 15.339 43.105 30.772 1.00 64.66 164 VAL A N 1
ATOM 1098 C CA . VAL A 1 143 ? 16.118 42.082 31.455 1.00 63.18 164 VAL A CA 1
ATOM 1099 C C . VAL A 1 143 ? 16.063 40.805 30.625 1.00 63.98 164 VAL A C 1
ATOM 1100 O O . VAL A 1 143 ? 15.004 40.435 30.108 1.00 66.92 164 VAL A O 1
ATOM 1104 N N . ASN A 1 144 ? 17.201 40.142 30.484 1.00 60.07 165 ASN A N 1
ATOM 1105 C CA . ASN A 1 144 ? 17.222 38.857 29.806 1.00 63.21 165 ASN A CA 1
ATOM 1106 C C . ASN A 1 144 ? 16.473 37.840 30.657 1.00 62.40 165 ASN A C 1
ATOM 1107 O O . ASN A 1 144 ? 16.823 37.615 31.816 1.00 62.58 165 ASN A O 1
ATOM 1112 N N . ALA A 1 145 ? 15.445 37.218 30.090 1.00 63.55 166 ALA A N 1
ATOM 1113 C CA . ALA A 1 145 ? 14.580 36.377 30.902 1.00 64.95 166 ALA A CA 1
ATOM 1114 C C . ALA A 1 145 ? 15.265 35.110 31.364 1.00 66.21 166 ALA A C 1
ATOM 1115 O O . ALA A 1 145 ? 14.756 34.461 32.281 1.00 68.13 166 ALA A O 1
ATOM 1117 N N . ASP A 1 146 ? 16.399 34.747 30.766 1.00 65.24 167 ASP A N 1
ATOM 1118 C CA . ASP A 1 146 ? 17.139 33.557 31.165 1.00 66.08 167 ASP A CA 1
ATOM 1119 C C . ASP A 1 146 ? 18.260 33.865 32.147 1.00 65.54 167 ASP A C 1
ATOM 1120 O O . ASP A 1 146 ? 18.369 33.225 33.194 1.00 66.46 167 ASP A O 1
ATOM 1125 N N . THR A 1 147 ? 19.105 34.834 31.824 1.00 64.25 168 THR A N 1
ATOM 1126 C CA . THR A 1 147 ? 20.171 35.217 32.733 1.00 63.90 168 THR A CA 1
ATOM 1127 C C . THR A 1 147 ? 19.690 36.093 33.881 1.00 63.56 168 THR A C 1
ATOM 1128 O O . THR A 1 147 ? 20.386 36.182 34.900 1.00 65.13 168 THR A O 1
ATOM 1132 N N . LYS A 1 148 ? 18.523 36.735 33.742 1.00 63.22 169 LYS A N 1
ATOM 1133 C CA . LYS A 1 148 ? 18.053 37.797 34.639 1.00 62.86 169 LYS A CA 1
ATOM 1134 C C . LYS A 1 148 ? 19.050 38.943 34.739 1.00 61.56 169 LYS A C 1
ATOM 1135 O O . LYS A 1 148 ? 19.006 39.719 35.694 1.00 61.47 169 LYS A O 1
ATOM 1141 N N . ASN A 1 149 ? 19.990 39.044 33.777 1.00 60.75 170 ASN A N 1
ATOM 1142 C CA . ASN A 1 149 ? 20.840 40.220 33.739 1.00 59.55 170 ASN A CA 1
ATOM 1143 C C . ASN A 1 149 ? 20.157 41.302 32.912 1.00 62.69 170 ASN A C 1
ATOM 1144 O O . ASN A 1 149 ? 19.448 40.997 31.948 1.00 60.14 170 ASN A O 1
ATOM 1149 N N . PRO A 1 150 ? 20.333 42.576 33.251 1.00 60.09 171 PRO A N 1
ATOM 1150 C CA . PRO A 1 150 ? 19.744 43.636 32.423 1.00 59.91 171 PRO A CA 1
ATOM 1151 C C . PRO A 1 150 ? 20.429 43.703 31.067 1.00 56.08 171 PRO A C 1
ATOM 1152 O O . PRO A 1 150 ? 21.652 43.586 30.967 1.00 55.86 171 PRO A O 1
ATOM 1156 N N . GLU A 1 151 ? 19.633 43.885 30.014 1.00 56.05 172 GLU A N 1
ATOM 1157 C CA . GLU A 1 151 ? 20.181 44.044 28.670 1.00 55.75 172 GLU A CA 1
ATOM 1158 C C . GLU A 1 151 ? 20.170 45.496 28.217 1.00 58.36 172 GLU A C 1
ATOM 1159 O O . GLU A 1 151 ? 21.171 45.993 27.692 1.00 54.17 172 GLU A O 1
ATOM 1165 N N . LYS A 1 152 ? 19.057 46.196 28.431 1.00 59.35 173 LYS A N 1
ATOM 1166 C CA . LYS A 1 152 ? 18.887 47.531 27.889 1.00 54.70 173 LYS A CA 1
ATOM 1167 C C . LYS A 1 152 ? 18.043 48.369 28.834 1.00 57.48 173 LYS A C 1
ATOM 1168 O O . LYS A 1 152 ? 17.173 47.855 29.546 1.00 56.59 173 LYS A O 1
ATOM 1182 N N . GLU A 1 154 ? 15.977 52.340 28.761 1.00 54.84 175 GLU A N 1
ATOM 1183 C CA . GLU A 1 154 ? 15.613 53.548 28.030 1.00 55.73 175 GLU A CA 1
ATOM 1184 C C . GLU A 1 154 ? 14.941 54.552 28.961 1.00 58.30 175 GLU A C 1
ATOM 1185 O O . GLU A 1 154 ? 14.001 54.205 29.687 1.00 58.55 175 GLU A O 1
ATOM 1191 N N . VAL A 1 155 ? 15.426 55.790 28.945 1.00 53.85 176 VAL A N 1
ATOM 1192 C CA . VAL A 1 155 ? 14.701 56.918 29.513 1.00 54.44 176 VAL A CA 1
ATOM 1193 C C . VAL A 1 155 ? 13.925 57.572 28.370 1.00 56.94 176 VAL A C 1
ATOM 1194 O O . VAL A 1 155 ? 14.507 58.007 27.368 1.00 54.88 176 VAL A O 1
ATOM 1198 N N . LEU A 1 156 ? 12.605 57.589 28.485 1.00 60.88 177 LEU A N 1
ATOM 1199 C CA . LEU A 1 156 ? 11.733 58.118 27.447 1.00 61.07 177 LEU A CA 1
ATOM 1200 C C . LEU A 1 156 ? 11.226 59.490 27.868 1.00 60.34 177 LEU A C 1
ATOM 1201 O O . LEU A 1 156 ? 10.932 59.712 29.049 1.00 57.86 177 LEU A O 1
ATOM 1206 N N . ASP A 1 157 ? 11.150 60.414 26.908 1.00 57.73 178 ASP A N 1
ATOM 1207 C CA . ASP A 1 157 ? 10.552 61.705 27.205 1.00 65.64 178 ASP A CA 1
ATOM 1208 C C . ASP A 1 157 ? 9.032 61.560 27.253 1.00 68.76 178 ASP A C 1
ATOM 1209 O O . ASP A 1 157 ? 8.481 60.461 27.153 1.00 68.66 178 ASP A O 1
ATOM 1214 N N . LYS A 1 158 ? 8.330 62.678 27.421 1.00 68.31 179 LYS A N 1
ATOM 1215 C CA . LYS A 1 158 ? 6.879 62.586 27.530 1.00 74.28 179 LYS A CA 1
ATOM 1216 C C . LYS A 1 158 ? 6.226 62.114 26.235 1.00 74.83 179 LYS A C 1
ATOM 1217 O O . LYS A 1 158 ? 5.088 61.639 26.276 1.00 75.13 179 LYS A O 1
ATOM 1223 N N . GLU A 1 159 ? 6.912 62.227 25.095 1.00 77.32 180 GLU A N 1
ATOM 1224 C CA . GLU A 1 159 ? 6.400 61.742 23.819 1.00 76.61 180 GLU A CA 1
ATOM 1225 C C . GLU A 1 159 ? 6.831 60.312 23.511 1.00 77.05 180 GLU A C 1
ATOM 1226 O O . GLU A 1 159 ? 6.625 59.850 22.382 1.00 83.48 180 GLU A O 1
ATOM 1232 N N . GLY A 1 160 ? 7.449 59.615 24.468 1.00 69.35 181 GLY A N 1
ATOM 1233 C CA . GLY A 1 160 ? 7.860 58.244 24.261 1.00 64.55 181 GLY A CA 1
ATOM 1234 C C . GLY A 1 160 ? 9.182 58.062 23.549 1.00 65.33 181 GLY A C 1
ATOM 1235 O O . GLY A 1 160 ? 9.574 56.914 23.291 1.00 69.20 181 GLY A O 1
ATOM 1236 N N . VAL A 1 161 ? 9.875 59.143 23.223 1.00 62.17 182 VAL A N 1
ATOM 1237 C CA . VAL A 1 161 ? 11.166 59.064 22.540 1.00 61.53 182 VAL A CA 1
ATOM 1238 C C . VAL A 1 161 ? 12.242 58.698 23.559 1.00 60.38 182 VAL A C 1
ATOM 1239 O O . VAL A 1 161 ? 12.333 59.349 24.617 1.00 60.53 182 VAL A O 1
ATOM 1243 N N . PRO A 1 162 ? 13.057 57.681 23.294 1.00 56.92 183 PRO A N 1
ATOM 1244 C CA . PRO A 1 162 ? 14.244 57.456 24.126 1.00 58.77 183 PRO A CA 1
ATOM 1245 C C . PRO A 1 162 ? 15.189 58.649 24.060 1.00 59.50 183 PRO A C 1
ATOM 1246 O O . PRO A 1 162 ? 15.661 59.040 22.988 1.00 56.86 183 PRO A O 1
ATOM 1250 N N . ARG A 1 163 ? 15.455 59.238 25.223 1.00 56.89 184 ARG A N 1
ATOM 1251 C CA . ARG A 1 163 ? 16.494 60.248 25.325 1.00 51.40 184 ARG A CA 1
ATOM 1252 C C . ARG A 1 163 ? 17.815 59.665 25.777 1.00 50.13 184 ARG A C 1
ATOM 1253 O O . ARG A 1 163 ? 18.866 60.184 25.392 1.00 49.28 184 ARG A O 1
ATOM 1261 N N . PHE A 1 164 ? 17.785 58.636 26.624 1.00 50.17 185 PHE A N 1
ATOM 1262 C CA . PHE A 1 164 ? 18.978 57.907 27.029 1.00 49.96 185 PHE A CA 1
ATOM 1263 C C . PHE A 1 164 ? 18.751 56.440 26.754 1.00 51.09 185 PHE A C 1
ATOM 1264 O O . PHE A 1 164 ? 17.729 55.892 27.178 1.00 55.32 185 PHE A O 1
ATOM 1272 N N . THR A 1 165 ? 19.708 55.803 26.080 1.00 51.00 186 THR A N 1
ATOM 1273 C CA . THR A 1 165 ? 19.665 54.367 25.838 1.00 50.53 186 THR A CA 1
ATOM 1274 C C . THR A 1 165 ? 20.943 53.742 26.368 1.00 53.48 186 THR A C 1
ATOM 1275 O O . THR A 1 165 ? 22.032 54.01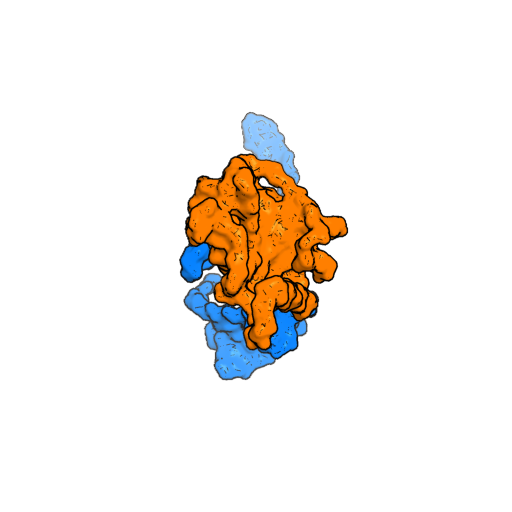7 25.855 1.00 54.62 186 THR A O 1
ATOM 1279 N N . VAL A 1 166 ? 20.804 52.874 27.361 1.00 50.91 187 VAL A N 1
ATOM 1280 C CA . VAL A 1 166 ? 21.921 52.149 27.926 1.00 51.03 187 VAL A CA 1
ATOM 1281 C C . VAL A 1 166 ? 21.823 50.708 27.459 1.00 52.76 187 VAL A C 1
ATOM 1282 O O . VAL A 1 166 ? 20.824 50.033 27.724 1.00 55.56 187 VAL A O 1
ATOM 1286 N N . LYS A 1 167 ? 22.860 50.226 26.792 1.00 52.11 188 LYS A N 1
ATOM 1287 C CA . LYS A 1 167 ? 22.997 48.810 26.463 1.00 52.52 188 LYS A CA 1
ATOM 1288 C C . LYS A 1 167 ? 24.084 48.219 27.347 1.00 54.45 188 LYS A C 1
ATOM 1289 O O . LYS A 1 167 ? 25.230 48.692 27.333 1.00 53.65 188 LYS A O 1
ATOM 1295 N N . TYR A 1 168 ? 23.716 47.203 28.126 1.00 54.95 189 TYR A N 1
ATOM 1296 C CA . TYR A 1 168 ? 24.627 46.559 29.069 1.00 57.14 189 TYR A CA 1
ATOM 1297 C C . TYR A 1 168 ? 25.377 45.413 28.388 1.00 54.35 189 TYR A C 1
ATOM 1298 O O . TYR A 1 168 ? 24.755 44.463 27.911 1.00 57.48 189 TYR A O 1
ATOM 1307 N N . LYS A 1 169 ? 26.706 45.493 28.371 1.00 54.62 190 LYS A N 1
ATOM 1308 C CA . LYS A 1 169 ? 27.577 44.469 27.802 1.00 56.77 190 LYS A CA 1
ATOM 1309 C C . LYS A 1 169 ? 28.513 43.924 28.881 1.00 58.77 190 LYS A C 1
ATOM 1310 O O . LYS A 1 169 ? 28.950 44.665 29.766 1.00 56.56 190 LYS A O 1
ATOM 1316 N N . ASP A 1 170 ? 28.822 42.624 28.803 1.00 58.07 191 ASP A N 1
ATOM 1317 C CA . ASP A 1 170 ? 29.827 41.978 29.656 1.00 59.35 191 ASP A CA 1
ATOM 1318 C C . ASP A 1 170 ? 29.423 41.988 31.128 1.00 59.39 191 ASP A C 1
ATOM 1319 O O . ASP A 1 170 ? 30.264 42.227 32.000 1.00 60.81 191 ASP A O 1
ATOM 1324 N N . PHE A 1 171 ? 28.147 41.708 31.413 1.00 60.81 192 PHE A N 1
ATOM 1325 C CA . PHE A 1 171 ? 27.629 41.813 32.775 1.00 59.34 192 PHE A CA 1
ATOM 1326 C C . PHE A 1 171 ? 28.075 40.624 33.618 1.00 62.85 192 PHE A C 1
ATOM 1327 O O . PHE A 1 171 ? 27.735 39.478 33.314 1.00 70.77 192 PHE A O 1
ATOM 1335 N N . GLU A 1 172 ? 28.797 40.892 34.697 1.00 64.19 193 GLU A N 1
ATOM 1336 C CA . GLU A 1 172 ? 29.170 39.856 35.648 1.00 68.77 193 GLU A CA 1
ATOM 1337 C C . GLU A 1 172 ? 28.820 40.325 37.055 1.00 66.73 193 GLU A C 1
ATOM 1338 O O . GLU A 1 172 ? 28.824 41.526 37.332 1.00 65.73 193 GLU A O 1
ATOM 1344 N N . TYR A 1 173 ? 28.501 39.374 37.937 1.00 69.02 194 TYR A N 1
ATOM 1345 C CA . TYR A 1 173 ? 28.178 39.691 39.324 1.00 68.87 194 TYR A CA 1
ATOM 1346 C C . TYR A 1 173 ? 28.686 38.594 40.256 1.00 68.28 194 TYR A C 1
ATOM 1347 O O . TYR A 1 173 ? 28.987 37.475 39.835 1.00 69.12 194 TYR A O 1
ATOM 1356 N N . ARG A 1 174 ? 28.797 38.954 41.535 1.00 74.89 195 ARG A N 1
ATOM 1357 C CA . ARG A 1 174 ? 29.032 38.024 42.631 1.00 74.18 195 ARG A CA 1
ATOM 1358 C C . ARG A 1 174 ? 27.952 38.233 43.700 1.00 75.77 195 ARG A C 1
ATOM 1359 O O . ARG A 1 174 ? 27.140 37.340 43.974 1.00 80.85 195 ARG A O 1
ATOM 1367 N N . ASN B 2 16 ? 18.571 64.931 37.447 1.00 63.93 40 ASN B N 1
ATOM 1368 C CA . ASN B 2 16 ? 18.127 64.828 36.049 1.00 65.04 40 ASN B CA 1
ATOM 1369 C C . ASN B 2 16 ? 17.831 66.196 35.453 1.00 59.25 40 ASN B C 1
ATOM 1370 O O . ASN B 2 16 ? 16.691 66.615 35.375 1.00 59.86 40 ASN B O 1
ATOM 1375 N N . LYS B 2 17 ? 18.872 66.887 35.032 1.00 58.48 41 LYS B N 1
ATOM 1376 C CA . LYS B 2 17 ? 18.754 68.247 34.557 1.00 53.18 41 LYS B CA 1
ATOM 1377 C C . LYS B 2 17 ? 18.828 68.279 33.037 1.00 53.85 41 LYS B C 1
ATOM 1378 O O . LYS B 2 17 ? 19.394 67.378 32.403 1.00 50.65 41 LYS B O 1
ATOM 1384 N N . THR B 2 18 ? 18.202 69.302 32.461 1.00 48.25 42 THR B N 1
ATOM 1385 C CA . THR B 2 18 ? 18.318 69.606 31.050 1.00 44.55 42 THR B CA 1
ATOM 1386 C C . THR B 2 18 ? 18.924 70.996 30.935 1.00 50.36 42 THR B C 1
ATOM 1387 O O . THR B 2 18 ? 18.426 71.946 31.550 1.00 47.69 42 THR B O 1
ATOM 1391 N N . ILE B 2 19 ? 20.014 71.097 30.173 1.00 46.07 43 ILE B N 1
ATOM 1392 C CA . ILE B 2 19 ? 20.883 72.266 30.139 1.00 45.26 43 ILE B CA 1
ATOM 1393 C C . ILE B 2 19 ? 21.014 72.747 28.701 1.00 45.49 43 ILE B C 1
ATOM 1394 O O . ILE B 2 19 ? 21.299 71.949 27.802 1.00 44.38 43 ILE B O 1
ATOM 1399 N N . ILE B 2 20 ? 20.811 74.043 28.480 1.00 44.84 44 ILE B N 1
ATOM 1400 C CA . ILE B 2 20 ? 21.019 74.635 27.164 1.00 45.52 44 ILE B CA 1
ATOM 1401 C C . ILE B 2 20 ? 22.440 75.161 27.111 1.00 46.02 44 ILE B C 1
ATOM 1402 O O . ILE B 2 20 ? 22.823 75.996 27.942 1.00 45.60 44 ILE B O 1
ATOM 1407 N N . LEU B 2 21 ? 23.213 74.657 26.136 1.00 45.54 45 LEU B N 1
ATOM 1408 C CA . LEU B 2 21 ? 24.530 75.175 25.789 1.00 45.91 45 LEU B CA 1
ATOM 1409 C C . LEU B 2 21 ? 24.471 75.893 24.444 1.00 47.11 45 LEU B C 1
ATOM 1410 O O . LEU B 2 21 ? 24.033 75.310 23.448 1.00 47.67 45 LEU B O 1
ATOM 1415 N N . ASP B 2 22 ? 24.937 77.145 24.424 1.00 47.98 46 ASP B N 1
ATOM 1416 C CA . ASP B 2 22 ? 24.877 78.049 23.278 1.00 49.41 46 ASP B CA 1
ATOM 1417 C C . ASP B 2 22 ? 26.300 78.448 22.911 1.00 50.12 46 ASP B C 1
ATOM 1418 O O . ASP B 2 22 ? 26.927 79.243 23.620 1.00 50.35 46 ASP B O 1
ATOM 1423 N N . ALA B 2 23 ? 26.814 77.885 21.821 1.00 50.59 47 ALA B N 1
ATOM 1424 C CA . ALA B 2 23 ? 28.114 78.282 21.282 1.00 51.67 47 ALA B CA 1
ATOM 1425 C C . ALA B 2 23 ? 27.912 79.580 20.526 1.00 54.70 47 ALA B C 1
ATOM 1426 O O . ALA B 2 23 ? 27.362 79.589 19.427 1.00 54.28 47 ALA B O 1
ATOM 1428 N N . GLY B 2 24 ? 28.312 80.692 21.130 1.00 55.75 48 GLY B N 1
ATOM 1429 C CA . GLY B 2 24 ? 28.030 81.962 20.499 1.00 59.60 48 GLY B CA 1
ATOM 1430 C C . GLY B 2 24 ? 28.782 82.094 19.197 1.00 62.31 48 GLY B C 1
ATOM 1431 O O . GLY B 2 24 ? 30.016 82.019 19.191 1.00 63.45 48 GLY B O 1
ATOM 1432 N N . HIS B 2 25 ? 28.083 81.944 18.090 1.00 60.71 49 HIS B N 1
ATOM 1433 C CA . HIS B 2 25 ? 28.209 82.738 16.882 1.00 62.16 49 HIS B CA 1
ATOM 1434 C C . HIS B 2 25 ? 27.860 81.684 15.850 1.00 65.80 49 HIS B C 1
ATOM 1435 O O . HIS B 2 25 ? 27.251 80.673 16.209 1.00 58.62 49 HIS B O 1
ATOM 1442 N N . GLY B 2 26 ? 28.162 81.907 14.590 1.00 67.61 50 GLY B N 1
ATOM 1443 C CA . GLY B 2 26 ? 28.241 80.786 13.673 1.00 62.16 50 GLY B CA 1
ATOM 1444 C C . GLY B 2 26 ? 27.977 81.224 12.257 1.00 69.33 50 GLY B C 1
ATOM 1445 O O . GLY B 2 26 ? 27.485 82.318 12.003 1.00 73.43 50 GLY B O 1
ATOM 1446 N N . GLY B 2 27 ? 28.330 80.336 11.325 1.00 73.90 51 GLY B N 1
ATOM 1447 C CA . GLY B 2 27 ? 28.091 80.618 9.921 1.00 70.22 51 GLY B CA 1
ATOM 1448 C C . GLY B 2 27 ? 28.807 81.882 9.508 1.00 69.41 51 GLY B C 1
ATOM 1449 O O . GLY B 2 27 ? 30.000 82.055 9.773 1.00 70.63 51 GLY B O 1
ATOM 1450 N N . ILE B 2 28 ? 28.060 82.795 8.880 1.00 71.02 52 ILE B N 1
ATOM 1451 C CA . ILE B 2 28 ? 28.650 84.032 8.382 1.00 74.70 52 ILE B CA 1
ATOM 1452 C C . ILE B 2 28 ? 29.168 84.919 9.501 1.00 74.35 52 ILE B C 1
ATOM 1453 O O . ILE B 2 28 ? 29.954 85.829 9.238 1.00 79.21 52 ILE B O 1
ATOM 1458 N N . ASP B 2 29 ? 28.746 84.686 10.744 1.00 75.83 53 ASP B N 1
ATOM 1459 C CA . ASP B 2 29 ? 29.077 85.535 11.879 1.00 72.28 53 ASP B CA 1
ATOM 1460 C C . ASP B 2 29 ? 30.262 84.931 12.609 1.00 71.23 53 ASP B C 1
ATOM 1461 O O . ASP B 2 29 ? 30.070 84.046 13.450 1.00 72.63 53 ASP B O 1
ATOM 1466 N N . PRO B 2 30 ? 31.507 85.362 12.348 1.00 74.35 54 PRO B N 1
ATOM 1467 C CA . PRO B 2 30 ? 32.588 84.949 13.246 1.00 74.24 54 PRO B CA 1
ATOM 1468 C C . PRO B 2 30 ? 32.374 85.649 14.576 1.00 78.09 54 PRO B C 1
ATOM 1469 O O . PRO B 2 30 ? 31.393 86.383 14.738 1.00 75.63 54 PRO B O 1
ATOM 1473 N N . GLY B 2 31 ? 33.242 85.469 15.546 1.00 75.22 55 GLY B N 1
ATOM 1474 C CA . GLY B 2 31 ? 33.044 86.357 16.673 1.00 77.01 55 GLY B CA 1
ATOM 1475 C C . GLY B 2 31 ? 33.989 87.527 16.606 1.00 72.13 55 GLY B C 1
ATOM 1476 O O . GLY B 2 31 ? 34.108 88.190 15.578 1.00 73.01 55 GLY B O 1
ATOM 1477 N N . ALA B 2 32 ? 34.663 87.787 17.715 1.00 79.71 56 ALA B N 1
ATOM 1478 C CA . ALA B 2 32 ? 35.853 88.605 17.689 1.00 79.70 56 ALA B CA 1
ATOM 1479 C C . ALA B 2 32 ? 36.965 87.847 16.982 1.00 83.71 56 ALA B C 1
ATOM 1480 O O . ALA B 2 32 ? 36.864 86.647 16.713 1.00 81.26 56 ALA B O 1
ATOM 1482 N N . LEU B 2 33 ? 38.042 88.557 16.678 1.00 92.24 57 LEU B N 1
ATOM 1483 C CA . LEU B 2 33 ? 39.139 87.972 15.937 1.00 90.45 57 LEU B CA 1
ATOM 1484 C C . LEU B 2 33 ? 40.451 88.344 16.605 1.00 97.43 57 LEU B C 1
ATOM 1485 O O . LEU B 2 33 ? 40.538 89.319 17.358 1.00 91.48 57 LEU B O 1
ATOM 1490 N N . ASN B 2 34 ? 41.470 87.534 16.327 1.00 105.80 58 ASN B N 1
ATOM 1491 C CA . ASN B 2 34 ? 42.815 87.849 16.767 1.00 108.31 58 ASN B CA 1
ATOM 1492 C C . ASN B 2 34 ? 43.350 89.047 15.984 1.00 113.51 58 ASN B C 1
ATOM 1493 O O . ASN B 2 34 ? 42.754 89.494 14.996 1.00 114.04 58 ASN B O 1
ATOM 1498 N N . LYS B 2 35 ? 44.497 89.566 16.439 1.00 115.90 59 LYS B N 1
ATOM 1499 C CA . LYS B 2 35 ? 45.099 90.736 15.806 1.00 117.41 59 LYS B CA 1
ATOM 1500 C C . LYS B 2 35 ? 45.212 90.553 14.298 1.00 117.17 59 LYS B C 1
ATOM 1501 O O . LYS B 2 35 ? 44.808 91.427 13.522 1.00 118.05 59 LYS B O 1
ATOM 1503 N N . ASP B 2 36 ? 45.729 89.407 13.865 1.00 115.02 60 ASP B N 1
ATOM 1504 C CA . ASP B 2 36 ? 45.909 89.121 12.449 1.00 117.67 60 ASP B CA 1
ATOM 1505 C C . ASP B 2 36 ? 44.693 88.445 11.826 1.00 115.52 60 ASP B C 1
ATOM 1506 O O . ASP B 2 36 ? 44.757 88.038 10.662 1.00 116.26 60 ASP B O 1
ATOM 1511 N N . LYS B 2 37 ? 43.599 88.308 12.576 1.00 115.63 61 LYS B N 1
ATOM 1512 C CA . LYS B 2 37 ? 42.341 87.762 12.065 1.00 108.60 61 LYS B CA 1
ATOM 1513 C C . LYS B 2 37 ? 42.488 86.320 11.595 1.00 105.84 61 LYS B C 1
ATOM 1514 O O . LYS B 2 37 ? 41.726 85.856 10.743 1.00 104.89 61 LYS B O 1
ATOM 1520 N N . SER B 2 38 ? 43.469 85.598 12.146 1.00 109.25 62 SER B N 1
ATOM 1521 C CA . SER B 2 38 ? 43.585 84.170 11.864 1.00 103.71 62 SER B CA 1
ATOM 1522 C C . SER B 2 38 ? 42.519 83.377 12.607 1.00 103.97 62 SER B C 1
ATOM 1523 O O . SER B 2 38 ? 41.931 82.440 12.054 1.00 101.46 62 SER B O 1
ATOM 1526 N N . THR B 2 39 ? 42.248 83.760 13.856 1.00 102.44 63 THR B N 1
ATOM 1527 C CA . THR B 2 39 ? 41.478 82.973 14.807 1.00 95.54 63 THR B CA 1
ATOM 1528 C C . THR B 2 39 ? 40.204 83.719 15.192 1.00 90.48 63 THR B C 1
ATOM 1529 O O . THR B 2 39 ? 40.231 84.935 15.401 1.00 95.10 63 THR B O 1
ATOM 1533 N N . SER B 2 40 ? 39.087 82.996 15.283 1.00 82.10 64 SER B N 1
ATOM 1534 C CA . SER B 2 40 ? 37.785 83.608 15.524 1.00 81.20 64 SER B CA 1
ATOM 1535 C C . SER B 2 40 ? 37.102 82.970 16.733 1.00 78.35 64 SER B C 1
ATOM 1536 O O . SER B 2 40 ? 37.524 81.921 17.230 1.00 81.00 64 SER B O 1
ATOM 1539 N N . GLU B 2 41 ? 36.017 83.609 17.194 1.00 73.54 65 GLU B N 1
ATOM 1540 C CA . GLU B 2 41 ? 35.231 83.060 18.299 1.00 70.27 65 GLU B CA 1
ATOM 1541 C C . GLU B 2 41 ? 34.477 81.799 17.893 1.00 66.30 65 GLU B C 1
ATOM 1542 O O . GLU B 2 41 ? 34.459 80.824 18.644 1.00 63.72 65 GLU B O 1
ATOM 1548 N N . LYS B 2 42 ? 33.844 81.804 16.709 1.00 65.60 66 LYS B N 1
ATOM 1549 C CA . LYS B 2 42 ? 32.964 80.717 16.260 1.00 67.70 66 LYS B CA 1
ATOM 1550 C C . LYS B 2 42 ? 33.461 79.335 16.662 1.00 68.64 66 LYS B C 1
ATOM 1551 O O . LYS B 2 42 ? 32.790 78.594 17.396 1.00 65.77 66 LYS B O 1
ATOM 1557 N N . ASP B 2 43 ? 34.672 79.010 16.201 1.00 67.46 67 ASP B N 1
ATOM 1558 C CA . ASP B 2 43 ? 35.209 77.662 16.285 1.00 71.35 67 ASP B CA 1
ATOM 1559 C C . ASP B 2 43 ? 35.627 77.308 17.701 1.00 66.14 67 ASP B C 1
ATOM 1560 O O . ASP B 2 43 ? 35.387 76.185 18.154 1.00 68.16 67 ASP B O 1
ATOM 1565 N N . ILE B 2 44 ? 36.225 78.254 18.423 1.00 65.55 68 ILE B N 1
ATOM 1566 C CA . ILE B 2 44 ? 36.585 77.999 19.815 1.00 62.45 68 ILE B CA 1
ATOM 1567 C C . ILE B 2 44 ? 35.336 77.820 20.682 1.00 59.30 68 ILE B C 1
ATOM 1568 O O . ILE B 2 44 ? 35.275 76.917 21.530 1.00 62.23 68 ILE B O 1
ATOM 1573 N N . ASN B 2 45 ? 34.330 78.675 20.494 1.00 58.42 69 ASN B N 1
ATOM 1574 C CA . ASN B 2 45 ? 33.087 78.538 21.244 1.00 59.63 69 ASN B CA 1
ATOM 1575 C C . ASN B 2 45 ? 32.467 77.170 21.009 1.00 58.44 69 ASN B C 1
ATOM 1576 O O . ASN B 2 45 ? 32.048 76.490 21.957 1.00 50.87 69 ASN B O 1
ATOM 1581 N N . LEU B 2 46 ? 32.391 76.760 19.734 1.00 59.98 70 LEU B N 1
ATOM 1582 C CA . LEU B 2 46 ? 31.822 75.462 19.405 1.00 53.67 70 LEU B CA 1
ATOM 1583 C C . LEU B 2 46 ? 32.634 74.345 20.031 1.00 53.99 70 LEU B C 1
ATOM 1584 O O . LEU B 2 46 ? 32.067 73.378 20.553 1.00 53.65 70 LEU B O 1
ATOM 1589 N N . ALA B 2 47 ? 33.963 74.462 20.003 1.00 53.08 71 ALA B N 1
ATOM 1590 C CA . ALA B 2 47 ? 34.802 73.401 20.554 1.00 54.30 71 ALA B CA 1
ATOM 1591 C C . ALA B 2 47 ? 34.564 73.237 22.055 1.00 55.45 71 ALA B C 1
ATOM 1592 O O . ALA B 2 47 ? 34.338 72.116 22.537 1.00 53.86 71 ALA B O 1
ATOM 1594 N N . ILE B 2 48 ? 34.614 74.348 22.807 1.00 50.71 72 ILE B N 1
ATOM 1595 C CA . ILE B 2 48 ? 34.396 74.277 24.250 1.00 53.13 72 ILE B CA 1
ATOM 1596 C C . ILE B 2 48 ? 32.992 73.770 24.549 1.00 46.79 72 ILE B C 1
ATOM 1597 O O . ILE B 2 48 ? 32.800 72.901 25.405 1.00 48.32 72 ILE B O 1
ATOM 1602 N N . THR B 2 49 ? 31.997 74.287 23.835 1.00 48.55 73 THR B N 1
ATOM 1603 C CA . THR B 2 49 ? 30.622 73.849 24.036 1.00 47.36 73 THR B CA 1
ATOM 1604 C C . THR B 2 49 ? 30.451 72.347 23.802 1.00 50.43 73 THR B C 1
ATOM 1605 O O . THR B 2 49 ? 29.706 71.687 24.542 1.00 47.15 73 THR B O 1
ATOM 1609 N N . LEU B 2 50 ? 31.116 71.781 22.779 1.00 46.85 74 LEU B N 1
ATOM 1610 C CA . LEU B 2 50 ? 30.972 70.351 22.546 1.00 47.91 74 LEU B CA 1
ATOM 1611 C C . LEU B 2 50 ? 31.731 69.523 23.580 1.00 49.67 74 LEU B C 1
ATOM 1612 O O . LEU B 2 50 ? 31.264 68.435 23.966 1.00 50.25 74 LEU B O 1
ATOM 1617 N N . LYS B 2 51 ? 32.868 70.024 24.075 1.00 49.35 75 LYS B N 1
ATOM 1618 C CA . LYS B 2 51 ? 33.512 69.354 25.210 1.00 51.21 75 LYS B CA 1
ATOM 1619 C C . LYS B 2 51 ? 32.588 69.330 26.421 1.00 47.14 75 LYS B C 1
ATOM 1620 O O . LYS B 2 51 ? 32.442 68.291 27.090 1.00 47.21 75 LYS B O 1
ATOM 1626 N N . LEU B 2 52 ? 31.943 70.474 26.702 1.00 46.62 76 LEU B N 1
ATOM 1627 C CA . LEU B 2 52 ? 31.056 70.614 27.861 1.00 45.02 76 LEU B CA 1
ATOM 1628 C C . LEU B 2 52 ? 29.807 69.749 27.707 1.00 46.50 76 LEU B C 1
ATOM 1629 O O . LEU B 2 52 ? 29.341 69.137 28.671 1.00 47.85 76 LEU B O 1
ATOM 1634 N N . ARG B 2 53 ? 29.254 69.693 26.497 1.00 46.18 77 ARG B N 1
ATOM 1635 C CA . ARG B 2 53 ? 28.176 68.770 26.181 1.00 43.69 77 ARG B CA 1
ATOM 1636 C C . ARG B 2 53 ? 28.553 67.335 26.543 1.00 45.45 77 ARG B C 1
ATOM 1637 O O . ARG B 2 53 ? 27.752 66.597 27.129 1.00 42.32 77 ARG B O 1
ATOM 1645 N N . GLU B 2 54 ? 29.757 66.903 26.151 1.00 45.52 78 GLU B N 1
ATOM 1646 C CA . GLU B 2 54 ? 30.159 65.539 26.493 1.00 47.14 78 GLU B CA 1
ATOM 1647 C C . GLU B 2 54 ? 30.248 65.336 28.008 1.00 46.22 78 GLU B C 1
ATOM 1648 O O . GLU B 2 54 ? 29.764 64.323 28.539 1.00 46.26 78 GLU B O 1
ATOM 1654 N N . LEU B 2 55 ? 30.832 66.304 28.725 1.00 45.67 79 LEU B N 1
ATOM 1655 C CA . 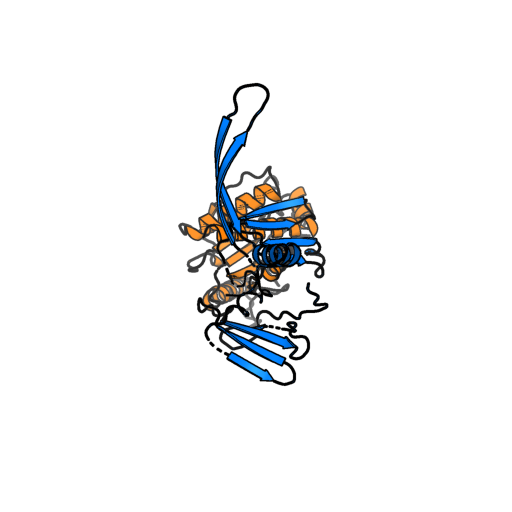LEU B 2 55 ? 30.898 66.194 30.186 1.00 46.02 79 LEU B CA 1
ATOM 1656 C C . LEU B 2 55 ? 29.509 66.038 30.793 1.00 43.70 79 LEU B C 1
ATOM 1657 O O . LEU B 2 55 ? 29.275 65.158 31.627 1.00 48.37 79 LEU B O 1
ATOM 1662 N N . ILE B 2 56 ? 28.571 66.879 30.379 1.00 41.75 80 ILE B N 1
ATOM 1663 C CA . ILE B 2 56 ? 27.264 66.888 31.023 1.00 41.06 80 ILE B CA 1
ATOM 1664 C C . ILE B 2 56 ? 26.477 65.633 30.670 1.00 42.65 80 ILE B C 1
ATOM 1665 O O . ILE B 2 56 ? 25.853 65.012 31.537 1.00 41.36 80 ILE B O 1
ATOM 1670 N N . GLU B 2 57 ? 26.464 65.252 29.388 1.00 42.40 81 GLU B N 1
ATOM 1671 C CA . GLU B 2 57 ? 25.683 64.095 28.987 1.00 41.07 81 GLU B CA 1
ATOM 1672 C C . GLU B 2 57 ? 26.238 62.817 29.597 1.00 44.93 81 GLU B C 1
ATOM 1673 O O . GLU B 2 57 ? 25.465 61.931 29.982 1.00 46.79 81 GLU B O 1
ATOM 1679 N N . SER B 2 58 ? 27.569 62.690 29.694 1.00 44.54 82 SER B N 1
ATOM 1680 C CA . SER B 2 58 ? 28.114 61.466 30.278 1.00 47.91 82 SER B CA 1
ATOM 1681 C C . SER B 2 58 ? 27.825 61.371 31.767 1.00 46.39 82 SER B C 1
ATOM 1682 O O . SER B 2 58 ? 27.966 60.285 32.334 1.00 46.61 82 SER B O 1
ATOM 1685 N N . SER B 2 59 ? 27.406 62.475 32.392 1.00 46.72 83 SER B N 1
ATOM 1686 C CA . SER B 2 59 ? 26.964 62.555 33.785 1.00 43.40 83 SER B CA 1
ATOM 1687 C C . SER B 2 59 ? 25.451 62.461 33.949 1.00 47.29 83 SER B C 1
ATOM 1688 O O . SER B 2 59 ? 24.939 62.787 35.025 1.00 53.28 83 SER B O 1
ATOM 1691 N N . GLY B 2 60 ? 24.721 62.088 32.907 1.00 43.05 84 GLY B N 1
ATOM 1692 C CA . GLY B 2 60 ? 23.291 61.927 33.035 1.00 42.22 84 GLY B CA 1
ATOM 1693 C C . GLY B 2 60 ? 22.461 63.171 32.867 1.00 45.59 84 GLY B C 1
ATOM 1694 O O . GLY B 2 60 ? 21.256 63.125 33.140 1.00 52.03 84 GLY B O 1
ATOM 1695 N N . GLY B 2 61 ? 23.050 64.286 32.454 1.00 43.59 85 GLY B N 1
ATOM 1696 C CA . GLY B 2 61 ? 22.266 65.444 32.075 1.00 39.44 85 GLY B CA 1
ATOM 1697 C C . GLY B 2 61 ? 21.919 65.390 30.594 1.00 47.17 85 GLY B C 1
ATOM 1698 O O . GLY B 2 61 ? 22.590 64.724 29.798 1.00 51.97 85 GLY B O 1
ATOM 1699 N N . LEU B 2 62 ? 20.848 66.068 30.220 1.00 43.93 86 LEU B N 1
ATOM 1700 C CA . LEU B 2 62 ? 20.461 66.177 28.821 1.00 46.29 86 LEU B CA 1
ATOM 1701 C C . LEU B 2 62 ? 20.846 67.555 28.329 1.00 46.88 86 LEU B C 1
ATOM 1702 O O . LEU B 2 62 ? 20.552 68.544 29.002 1.00 41.16 86 LEU B O 1
ATOM 1707 N N . VAL B 2 63 ? 21.490 67.630 27.163 1.00 46.10 87 VAL B N 1
ATOM 1708 C CA . VAL B 2 63 ? 21.939 68.913 26.627 1.00 44.14 87 VAL B CA 1
ATOM 1709 C C . VAL B 2 63 ? 21.080 69.288 25.425 1.00 46.38 87 VAL B C 1
ATOM 1710 O O . VAL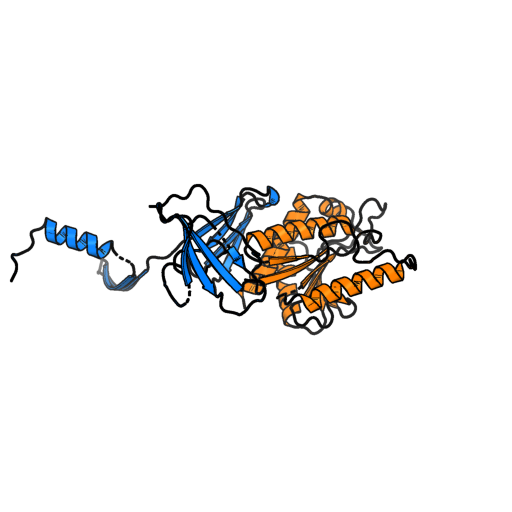 B 2 63 ? 20.821 68.455 24.547 1.00 48.18 87 VAL B O 1
ATOM 1714 N N . ILE B 2 64 ? 20.596 70.532 25.432 1.00 48.34 88 ILE B N 1
ATOM 1715 C CA . ILE B 2 64 ? 19.994 71.210 24.290 1.00 48.30 88 ILE B CA 1
ATOM 1716 C C . ILE B 2 64 ? 21.047 72.158 23.734 1.00 49.49 88 ILE B C 1
ATOM 1717 O O . ILE B 2 64 ? 21.522 73.053 24.447 1.00 48.53 88 ILE B O 1
ATOM 1722 N N . LEU B 2 65 ? 21.391 71.996 22.463 1.00 48.53 89 LEU B N 1
ATOM 1723 C CA . LEU B 2 65 ? 22.352 72.874 21.816 1.00 50.31 89 LEU B CA 1
ATOM 1724 C C . LEU B 2 65 ? 21.613 73.893 20.962 1.00 48.72 89 LEU B C 1
ATOM 1725 O O . LEU B 2 65 ? 20.601 73.568 20.339 1.00 53.02 89 LEU B O 1
ATOM 1730 N N . THR B 2 66 ? 22.099 75.132 20.940 1.00 47.30 90 THR B N 1
ATOM 1731 C CA . THR B 2 66 ? 21.617 76.023 19.886 1.00 54.49 90 THR B CA 1
ATOM 1732 C C . THR B 2 66 ? 22.281 75.691 18.556 1.00 53.56 90 THR B C 1
ATOM 1733 O O . THR B 2 66 ? 21.649 75.788 17.501 1.00 52.86 90 THR B O 1
ATOM 1737 N N . ARG B 2 67 ? 23.551 75.307 18.582 1.00 52.02 91 ARG B N 1
ATOM 1738 C CA . ARG B 2 67 ? 24.228 74.905 17.365 1.00 56.87 91 ARG B CA 1
ATOM 1739 C C . ARG B 2 67 ? 25.183 73.768 17.676 1.00 57.00 91 ARG B C 1
ATOM 1740 O O . ARG B 2 67 ? 25.827 73.734 18.725 1.00 53.73 91 ARG B O 1
ATOM 1748 N N . GLU B 2 68 ? 25.248 72.837 16.751 1.00 57.41 92 GLU B N 1
ATOM 1749 C CA . GLU B 2 68 ? 26.056 71.649 16.853 1.00 58.48 92 GLU B CA 1
ATOM 1750 C C . GLU B 2 68 ? 27.218 71.689 15.881 1.00 62.70 92 GLU B C 1
ATOM 1751 O O . GLU B 2 68 ? 28.124 70.855 15.966 1.00 64.99 92 GLU B O 1
ATOM 1757 N N . ASP B 2 69 ? 27.218 72.653 14.973 1.00 66.95 93 ASP B N 1
ATOM 1758 C CA . ASP B 2 69 ? 28.178 72.741 13.891 1.00 65.46 93 ASP B CA 1
ATOM 1759 C C . ASP B 2 69 ? 28.359 74.215 13.557 1.00 63.94 93 ASP B C 1
ATOM 1760 O O . ASP B 2 69 ? 27.879 75.092 14.279 1.00 61.51 93 ASP B O 1
ATOM 1765 N N . ASP B 2 70 ? 29.024 74.490 12.436 1.00 66.63 94 ASP B N 1
ATOM 1766 C CA . ASP B 2 70 ? 29.314 75.867 12.054 1.00 66.34 94 ASP B CA 1
ATOM 1767 C C . ASP B 2 70 ? 28.193 76.383 11.162 1.00 68.32 94 ASP B C 1
ATOM 1768 O O . ASP B 2 70 ? 28.310 76.467 9.942 1.00 76.51 94 ASP B O 1
ATOM 1773 N N . SER B 2 71 ? 27.086 76.742 11.796 1.00 69.99 95 SER B N 1
ATOM 1774 C CA . SER B 2 71 ? 25.949 77.307 11.094 1.00 70.30 95 SER B CA 1
ATOM 1775 C C . SER B 2 71 ? 25.338 78.397 11.965 1.00 67.45 95 SER B C 1
ATOM 1776 O O . SER B 2 71 ? 25.676 78.543 13.138 1.00 66.37 95 SER B O 1
ATOM 1779 N N . SER B 2 72 ? 24.472 79.196 11.366 1.00 69.13 96 SER B N 1
ATOM 1780 C CA . SER B 2 72 ? 23.761 80.249 12.069 1.00 70.41 96 SER B CA 1
ATOM 1781 C C . SER B 2 72 ? 22.266 79.997 11.954 1.00 71.12 96 SER B C 1
ATOM 1782 O O . SER B 2 72 ? 21.791 79.464 10.949 1.00 78.47 96 SER B O 1
ATOM 1785 N N . LEU B 2 73 ? 21.513 80.381 12.979 1.00 66.05 97 LEU B N 1
ATOM 1786 C CA . LEU B 2 73 ? 20.094 80.029 13.019 1.00 68.97 97 LEU B CA 1
ATOM 1787 C C . LEU B 2 73 ? 19.265 81.057 12.242 1.00 75.50 97 LEU B C 1
ATOM 1788 O O . LEU B 2 73 ? 18.495 81.839 12.805 1.00 73.53 97 LEU B O 1
ATOM 1793 N N . TYR B 2 74 ? 19.440 81.039 10.912 1.00 74.63 98 TYR B N 1
ATOM 1794 C CA . TYR B 2 74 ? 18.630 81.837 9.992 1.00 79.28 98 TYR B CA 1
ATOM 1795 C C . TYR B 2 74 ? 18.460 81.082 8.675 1.00 85.21 98 TYR B C 1
ATOM 1796 O O . TYR B 2 74 ? 19.277 80.229 8.318 1.00 84.26 98 TYR B O 1
ATOM 1805 N N . LYS B 2 75 ? 17.403 81.425 7.936 1.00 88.16 99 LYS B N 1
ATOM 1806 C CA . LYS B 2 75 ? 17.146 80.856 6.614 1.00 99.80 99 LYS B CA 1
ATOM 1807 C C . LYS B 2 75 ? 17.423 81.880 5.515 1.00 100.93 99 LYS B C 1
ATOM 1808 O O . LYS B 2 75 ? 17.102 83.064 5.663 1.00 96.43 99 LYS B O 1
ATOM 1810 N N . GLU B 2 76 ? 17.978 81.408 4.391 1.00 112.27 100 GLU B N 1
ATOM 1811 C CA . GLU B 2 76 ? 18.261 82.267 3.239 1.00 122.52 100 GLU B CA 1
ATOM 1812 C C . GLU B 2 76 ? 16.982 82.730 2.547 1.00 128.19 100 GLU B C 1
ATOM 1813 O O . GLU B 2 76 ? 16.442 82.015 1.698 1.00 126.92 100 GLU B O 1
ATOM 1819 N N . GLU B 2 77 ? 16.485 83.917 2.902 1.00 127.46 101 GLU B N 1
ATOM 1820 C CA . GLU B 2 77 ? 15.377 84.549 2.193 1.00 122.73 101 GLU B CA 1
ATOM 1821 C C . GLU B 2 77 ? 15.843 85.671 1.281 1.00 137.79 101 GLU B C 1
ATOM 1822 O O . GLU B 2 77 ? 15.009 86.342 0.671 1.00 136.43 101 GLU B O 1
ATOM 1824 N N . ASN B 2 78 ? 17.152 85.902 1.200 1.00 157.32 102 ASN B N 1
ATOM 1825 C CA . ASN B 2 78 ? 17.832 86.851 0.324 1.00 155.49 102 ASN B CA 1
ATOM 1826 C C . ASN B 2 78 ? 17.507 88.310 0.628 1.00 161.55 102 ASN B C 1
ATOM 1827 O O . ASN B 2 78 ? 18.023 89.200 -0.063 1.00 157.92 102 ASN B O 1
ATOM 1832 N N . ASN B 2 79 ? 16.681 88.595 1.638 1.00 168.21 103 ASN B N 1
ATOM 1833 C CA . ASN B 2 79 ? 16.660 89.944 2.191 1.00 157.18 103 ASN B CA 1
ATOM 1834 C C . ASN B 2 79 ? 18.058 90.333 2.660 1.00 161.18 103 ASN B C 1
ATOM 1835 O O . ASN B 2 79 ? 18.493 91.475 2.474 1.00 160.76 103 ASN B O 1
ATOM 1837 N N . LYS B 2 80 ? 18.766 89.385 3.284 1.00 143.94 104 LYS B N 1
ATOM 1838 C CA . LYS B 2 80 ? 20.224 89.260 3.337 1.00 130.79 104 LYS B CA 1
ATOM 1839 C C . LYS B 2 80 ? 20.939 90.346 4.131 1.00 114.75 104 LYS B C 1
ATOM 1840 O O . LYS B 2 80 ? 22.173 90.414 4.075 1.00 116.62 104 LYS B O 1
ATOM 1842 N N . THR B 2 81 ? 20.226 91.191 4.870 1.00 110.42 105 THR B N 1
ATOM 1843 C CA . THR B 2 81 ? 20.918 92.146 5.727 1.00 99.59 105 THR B CA 1
ATOM 1844 C C . THR B 2 81 ? 21.716 91.385 6.768 1.00 97.86 105 THR B C 1
ATOM 1845 O O . THR B 2 81 ? 21.159 90.567 7.512 1.00 100.86 105 THR B O 1
ATOM 1849 N N . THR B 2 82 ? 23.023 91.639 6.826 1.00 91.60 106 THR B N 1
ATOM 1850 C CA . THR B 2 82 ? 23.835 90.971 7.838 1.00 84.78 106 THR B CA 1
ATOM 1851 C C . THR B 2 82 ? 23.306 91.268 9.236 1.00 87.88 106 THR B C 1
ATOM 1852 O O . THR B 2 82 ? 23.248 90.376 10.089 1.00 87.74 106 THR B O 1
ATOM 1856 N N . ARG B 2 83 ? 22.869 92.507 9.478 1.00 89.33 107 ARG B N 1
ATOM 1857 C CA . ARG B 2 83 ? 22.209 92.808 10.743 1.00 85.37 107 ARG B CA 1
ATOM 1858 C C . ARG B 2 83 ? 20.916 92.010 10.890 1.00 85.22 107 ARG B C 1
ATOM 1859 O O . ARG B 2 83 ? 20.588 91.546 11.989 1.00 83.93 107 ARG B O 1
ATOM 1867 N N . GLN B 2 84 ? 20.165 91.833 9.793 1.00 92.17 108 GLN B N 1
ATOM 1868 C CA . GLN B 2 84 ? 18.966 90.996 9.864 1.00 91.89 108 GLN B CA 1
ATOM 1869 C C . GLN B 2 84 ? 19.324 89.536 10.127 1.00 87.07 108 GLN B C 1
ATOM 1870 O O . GLN B 2 84 ? 18.647 88.856 10.909 1.00 86.26 108 GLN B O 1
ATOM 1872 N N . LYS B 2 85 ? 20.371 89.031 9.474 1.00 81.80 109 LYS B N 1
ATOM 1873 C CA . LYS B 2 85 ? 20.796 87.661 9.734 1.00 81.46 109 LYS B CA 1
ATOM 1874 C C . LYS B 2 85 ? 21.134 87.476 11.212 1.00 78.49 109 LYS B C 1
ATOM 1875 O O . LYS B 2 85 ? 20.694 86.513 11.849 1.00 76.46 109 LYS B O 1
ATOM 1877 N N . TYR B 2 86 ? 21.886 88.421 11.779 1.00 76.78 110 TYR B N 1
ATOM 1878 C CA . TYR B 2 86 ? 22.264 88.365 13.185 1.00 67.13 110 TYR B CA 1
ATOM 1879 C C . TYR B 2 86 ? 21.033 88.395 14.087 1.00 73.67 110 TYR B C 1
ATOM 1880 O O . TYR B 2 86 ? 20.916 87.603 15.037 1.00 74.66 110 TYR B O 1
ATOM 1889 N N . ASN B 2 87 ? 20.091 89.294 13.790 1.00 76.89 111 ASN B N 1
ATOM 1890 C CA . ASN B 2 87 ? 18.898 89.425 14.618 1.00 73.87 111 ASN B CA 1
ATOM 1891 C C . ASN B 2 87 ? 18.055 88.155 14.579 1.00 74.06 111 ASN B C 1
ATOM 1892 O O . ASN B 2 87 ? 17.527 87.712 15.609 1.00 69.10 111 ASN B O 1
ATOM 1897 N N . GLU B 2 88 ? 17.908 87.561 13.397 1.00 73.34 112 GLU B N 1
ATOM 1898 C CA . GLU B 2 88 ? 17.137 86.330 13.288 1.00 69.75 112 GLU B CA 1
ATOM 1899 C C . GLU B 2 88 ? 17.815 85.184 14.036 1.00 70.72 112 GLU B C 1
ATOM 1900 O O . GLU B 2 88 ? 17.144 84.373 14.692 1.00 66.28 112 GLU B O 1
ATOM 1906 N N . ASN B 2 89 ? 19.143 85.095 13.926 1.00 67.63 113 ASN B N 1
ATOM 1907 C CA . ASN B 2 89 ? 19.901 84.137 14.714 1.00 67.09 113 ASN B CA 1
ATOM 1908 C C . ASN B 2 89 ? 19.566 84.258 16.200 1.00 61.82 113 ASN B C 1
ATOM 1909 O O . ASN B 2 89 ? 19.256 83.259 16.866 1.00 60.78 113 ASN B O 1
ATOM 1914 N N . LEU B 2 90 ? 19.602 85.486 16.726 1.00 58.19 114 LEU B N 1
ATOM 1915 C CA . LEU B 2 90 ? 19.317 85.684 18.145 1.00 59.07 114 LEU B CA 1
ATOM 1916 C C . LEU B 2 90 ? 17.871 85.323 18.495 1.00 64.45 114 LEU B C 1
ATOM 1917 O O . LEU B 2 90 ? 17.611 84.705 19.538 1.00 62.59 114 LEU B O 1
ATOM 1922 N N . LYS B 2 91 ? 16.912 85.704 17.648 1.00 61.75 115 LYS B N 1
ATOM 1923 C CA . LYS B 2 91 ? 15.520 85.349 17.919 1.00 59.99 115 LYS B CA 1
ATOM 1924 C C . LYS B 2 91 ? 15.338 83.834 17.961 1.00 59.60 115 LYS B C 1
ATOM 1925 O O . LYS B 2 91 ? 14.603 83.312 18.807 1.00 59.67 115 LYS B O 1
ATOM 1927 N N . ASN B 2 92 ? 15.996 83.110 17.055 1.00 58.61 116 ASN B N 1
ATOM 1928 C CA . ASN B 2 92 ? 15.818 81.664 17.016 1.00 59.72 116 ASN B CA 1
ATOM 1929 C C . ASN B 2 92 ? 16.411 80.986 18.254 1.00 61.46 116 ASN B C 1
ATOM 1930 O O . ASN B 2 92 ? 15.785 80.086 18.838 1.00 56.41 116 ASN B O 1
ATOM 1935 N N . ARG B 2 93 ? 17.614 81.413 18.670 1.00 62.40 117 ARG B N 1
ATOM 1936 C CA . ARG B 2 93 ? 18.177 80.943 19.935 1.00 53.81 117 ARG B CA 1
ATOM 1937 C C . ARG B 2 93 ? 17.250 81.263 21.109 1.00 57.36 117 ARG B C 1
ATOM 1938 O O . ARG B 2 93 ? 17.051 80.432 22.009 1.00 53.45 117 ARG B O 1
ATOM 1946 N N . LYS B 2 94 ? 16.648 82.456 21.107 1.00 59.37 118 LYS B N 1
ATOM 1947 C CA . LYS B 2 94 ? 15.718 82.789 22.176 1.00 57.06 118 LYS B CA 1
ATOM 1948 C C . LYS B 2 94 ? 14.539 81.828 22.198 1.00 56.09 118 LYS B C 1
ATOM 1949 O O . LYS B 2 94 ? 14.064 81.452 23.276 1.00 64.74 118 LYS B O 1
ATOM 1955 N N . GLU B 2 95 ? 14.032 81.440 21.022 1.00 56.85 119 GLU B N 1
ATOM 1956 C CA . GLU B 2 95 ? 12.884 80.532 20.996 1.00 62.76 119 GLU B CA 1
ATOM 1957 C C . GLU B 2 95 ? 13.279 79.144 21.493 1.00 62.67 119 GLU B C 1
ATOM 1958 O O . GLU B 2 95 ? 12.481 78.455 22.147 1.00 57.63 119 GLU B O 1
ATOM 1960 N N . ILE B 2 96 ? 14.504 78.719 21.184 1.00 56.96 120 ILE B N 1
ATOM 1961 C CA . ILE B 2 96 ? 14.989 77.456 21.727 1.00 56.20 120 ILE B CA 1
ATOM 1962 C C . ILE B 2 96 ? 14.997 77.511 23.247 1.00 59.61 120 ILE B C 1
ATOM 1963 O O . ILE B 2 96 ? 14.611 76.548 23.915 1.00 58.05 120 ILE B O 1
ATOM 1968 N N . ILE B 2 97 ? 15.397 78.653 23.817 1.00 56.78 121 ILE B N 1
ATOM 1969 C CA . ILE B 2 97 ? 15.347 78.802 25.272 1.00 56.79 121 ILE B CA 1
ATOM 1970 C C . ILE B 2 97 ? 13.907 78.757 25.759 1.00 60.50 121 ILE B C 1
ATOM 1971 O O . ILE B 2 97 ? 13.584 78.080 26.741 1.00 63.32 121 ILE B O 1
ATOM 1976 N N . SER B 2 98 ? 13.019 79.486 25.082 1.00 63.31 122 SER B N 1
ATOM 1977 C CA . SER B 2 98 ? 11.645 79.604 25.562 1.00 62.89 122 SER B CA 1
ATOM 1978 C C . SER B 2 98 ? 10.909 78.272 25.531 1.00 63.81 122 SER B C 1
ATOM 1979 O O . SER B 2 98 ? 10.160 77.954 26.456 1.00 67.01 122 SER B O 1
ATOM 1982 N N . ASN B 2 99 ? 11.088 77.492 24.473 1.00 60.08 123 ASN B N 1
ATOM 1983 C CA . ASN B 2 99 ? 10.252 76.327 24.238 1.00 62.88 123 ASN B CA 1
ATOM 1984 C C . ASN B 2 99 ? 10.843 75.028 24.790 1.00 67.36 123 ASN B C 1
ATOM 1985 O O . ASN B 2 99 ? 10.230 73.965 24.632 1.00 70.72 123 ASN B O 1
ATOM 1990 N N . SER B 2 100 ? 11.984 75.092 25.474 1.00 66.56 124 SER B N 1
ATOM 1991 C CA . SER B 2 100 ? 12.723 73.893 25.837 1.00 61.27 124 SER B CA 1
ATOM 1992 C C . SER B 2 100 ? 12.282 73.238 27.137 1.00 59.77 124 SER B C 1
ATOM 1993 O O . SER B 2 100 ? 12.457 72.027 27.273 1.00 61.23 124 SER B O 1
ATOM 1996 N N . ASN B 2 101 ? 11.726 73.984 28.093 1.00 60.21 125 ASN B N 1
ATOM 1997 C CA . ASN B 2 101 ? 11.534 73.473 29.463 1.00 64.61 125 ASN B CA 1
ATOM 1998 C C . ASN B 2 101 ? 12.851 72.968 30.043 1.00 56.44 125 ASN B C 1
ATOM 1999 O O . ASN B 2 101 ? 12.918 71.922 30.688 1.00 56.14 125 ASN B O 1
ATOM 2004 N N . ALA B 2 102 ? 13.917 73.698 29.771 1.00 59.53 126 ALA B N 1
ATOM 2005 C CA . ALA B 2 102 ? 15.210 73.373 30.339 1.00 52.56 126 ALA B CA 1
ATOM 2006 C C . ALA B 2 102 ? 15.311 73.894 31.777 1.00 52.91 126 ALA B C 1
ATOM 2007 O O . ALA B 2 102 ? 14.483 74.680 32.256 1.00 53.74 126 ALA B O 1
ATOM 2009 N N . ASN B 2 103 ? 16.340 73.434 32.476 1.00 52.41 127 ASN B N 1
ATOM 2010 C CA . ASN B 2 103 ? 16.617 73.908 33.818 1.00 52.79 127 ASN B CA 1
ATOM 2011 C C . ASN B 2 103 ? 17.644 75.027 33.839 1.00 52.14 127 ASN B C 1
ATOM 2012 O O . ASN B 2 103 ? 17.722 75.754 34.823 1.00 52.59 127 ASN B O 1
ATOM 2025 N N . PHE B 2 105 ? 20.602 77.655 31.280 1.00 49.83 129 PHE B N 1
ATOM 2026 C CA . PHE B 2 105 ? 21.108 78.133 30.006 1.00 49.38 129 PHE B CA 1
ATOM 2027 C C . PHE B 2 105 ? 22.525 78.652 30.188 1.00 50.17 129 PHE B C 1
ATOM 2028 O O . PHE B 2 105 ? 22.755 79.539 31.021 1.00 51.00 129 PHE B O 1
ATOM 2036 N N . VAL B 2 106 ? 23.462 78.122 29.400 1.00 48.24 130 VAL B N 1
ATOM 2037 C CA . VAL B 2 106 ? 24.858 78.545 29.443 1.00 47.87 130 VAL B CA 1
ATOM 2038 C C . VAL B 2 106 ? 25.298 78.915 28.036 1.00 49.81 130 VAL B C 1
ATOM 2039 O O . VAL B 2 106 ? 25.202 78.101 27.105 1.00 47.36 130 VAL B O 1
ATOM 2043 N N . SER B 2 107 ? 25.807 80.134 27.896 1.00 52.86 131 SER B N 1
ATOM 2044 C CA . SER B 2 107 ? 26.292 80.672 26.638 1.00 47.98 131 SER B CA 1
ATOM 2045 C C . SER B 2 107 ? 27.809 80.795 26.718 1.00 51.78 131 SER B C 1
ATOM 2046 O O . SER B 2 107 ? 28.336 81.293 27.718 1.00 48.75 131 SER B O 1
ATOM 2049 N N . ILE B 2 108 ? 28.504 80.316 25.683 1.00 49.37 132 ILE B N 1
ATOM 2050 C CA . ILE B 2 108 ? 29.966 80.310 25.620 1.00 50.66 132 ILE B CA 1
ATOM 2051 C C . ILE B 2 108 ? 30.422 81.277 24.523 1.00 54.80 132 ILE B C 1
ATOM 2052 O O . ILE B 2 108 ? 30.165 81.043 23.330 1.00 52.08 132 ILE B O 1
ATOM 2057 N N . HIS B 2 109 ? 31.128 82.335 24.923 1.00 51.29 133 HIS B N 1
ATOM 2058 C CA . HIS B 2 109 ? 31.699 83.330 24.020 1.00 59.70 133 HIS B CA 1
ATOM 2059 C C . HIS B 2 109 ? 33.181 83.526 24.352 1.00 60.58 133 HIS B C 1
ATOM 2060 O O . HIS B 2 109 ? 33.755 82.826 25.187 1.00 59.31 133 HIS B O 1
ATOM 2067 N N . LEU B 2 110 ? 33.802 84.487 23.669 1.00 63.88 134 LEU B N 1
ATOM 2068 C CA . LEU B 2 110 ? 35.126 84.989 24.006 1.00 64.48 134 LEU B CA 1
ATOM 2069 C C . LEU B 2 110 ? 35.085 86.502 23.883 1.00 71.03 134 LEU B C 1
ATOM 2070 O O . LEU B 2 110 ? 34.169 87.066 23.280 1.00 76.25 134 LEU B O 1
ATOM 2075 N N . ASN B 2 111 ? 36.086 87.165 24.442 1.00 72.89 135 ASN B N 1
ATOM 2076 C CA . ASN B 2 111 ? 36.159 88.616 24.388 1.00 71.60 135 ASN B CA 1
ATOM 2077 C C . ASN B 2 111 ? 37.351 89.042 23.544 1.00 79.42 135 ASN B C 1
ATOM 2078 O O . ASN B 2 111 ? 38.234 88.239 23.229 1.00 79.93 135 ASN B O 1
ATOM 2083 N N . ALA B 2 112 ? 37.359 90.323 23.168 1.00 87.93 136 ALA B N 1
ATOM 2084 C CA . ALA B 2 112 ? 38.520 90.932 22.511 1.00 91.35 136 ALA B CA 1
ATOM 2085 C C . ALA B 2 112 ? 38.408 92.440 22.630 1.00 90.43 136 ALA B C 1
ATOM 2086 O O . ALA B 2 112 ? 37.401 93.020 22.214 1.00 88.70 136 ALA B O 1
ATOM 2088 N N . PHE B 2 113 ? 39.437 93.071 23.182 1.00 90.33 137 PHE B N 1
ATOM 2089 C CA . PHE B 2 113 ? 39.479 94.514 23.320 1.00 97.70 137 PHE B CA 1
ATOM 2090 C C . PHE B 2 113 ? 40.683 95.063 22.557 1.00 101.51 137 PHE B C 1
ATOM 2091 O O . PHE B 2 113 ? 41.595 94.320 22.185 1.00 99.94 137 PHE B O 1
ATOM 2099 N N . GLU B 2 114 ? 40.665 96.377 22.294 1.00 108.93 138 GLU B N 1
ATOM 2100 C CA . GLU B 2 114 ? 41.796 97.016 21.622 1.00 104.93 138 GLU B CA 1
ATOM 2101 C C . GLU B 2 114 ? 43.078 96.894 22.437 1.00 101.37 138 GLU B C 1
ATOM 2102 O O . GLU B 2 114 ? 44.171 96.838 21.865 1.00 97.39 138 GLU B O 1
ATOM 2104 N N . GLN B 2 115 ? 42.966 96.842 23.765 1.00 101.45 139 GLN B N 1
ATOM 2105 C CA . GLN B 2 115 ? 44.118 96.681 24.643 1.00 100.86 139 GLN B 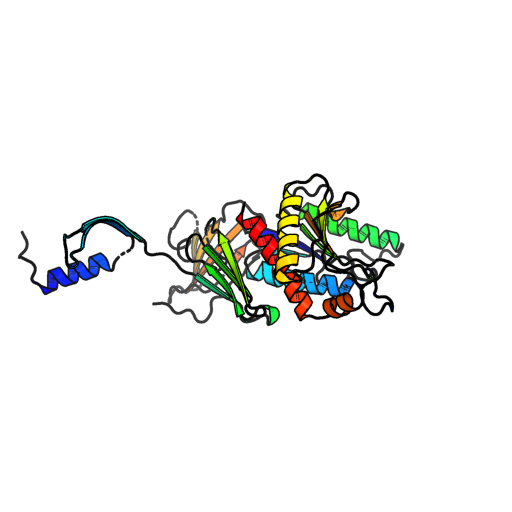CA 1
ATOM 2106 C C . GLN B 2 115 ? 44.407 95.195 24.813 1.00 97.99 139 GLN B C 1
ATOM 2107 O O . GLN B 2 115 ? 43.540 94.435 25.264 1.00 101.31 139 GLN B O 1
ATOM 2109 N N . SER B 2 116 ? 45.625 94.788 24.450 1.00 95.28 140 SER B N 1
ATOM 2110 C CA . SER B 2 116 ? 46.045 93.392 24.473 1.00 93.54 140 SER B CA 1
ATOM 2111 C C . SER B 2 116 ? 46.497 92.919 25.848 1.00 95.37 140 SER B C 1
ATOM 2112 O O . SER B 2 116 ? 46.726 91.716 26.023 1.00 94.31 140 SER B O 1
ATOM 2115 N N . LYS B 2 117 ? 46.632 93.824 26.821 1.00 92.21 141 LYS B N 1
ATOM 2116 C CA . LYS B 2 117 ? 47.073 93.464 28.162 1.00 90.86 141 LYS B CA 1
ATOM 2117 C C . LYS B 2 117 ? 46.000 92.745 28.968 1.00 95.95 141 LYS B C 1
ATOM 2118 O O . LYS B 2 117 ? 46.328 92.131 29.988 1.00 100.39 141 LYS B O 1
ATOM 2120 N N . TYR B 2 118 ? 44.740 92.798 28.544 1.00 92.08 142 TYR B N 1
ATOM 2121 C CA . TYR B 2 118 ? 43.667 92.154 29.285 1.00 93.30 142 TYR B CA 1
ATOM 2122 C C . TYR B 2 118 ? 43.618 90.660 28.994 1.00 94.17 142 TYR B C 1
ATOM 2123 O O . TYR B 2 118 ? 43.799 90.226 27.850 1.00 91.75 142 TYR B O 1
ATOM 2132 N N . TYR B 2 119 ? 43.364 89.879 30.046 1.00 96.48 143 TYR B N 1
ATOM 2133 C CA . TYR B 2 119 ? 43.255 88.429 29.955 1.00 91.73 143 TYR B CA 1
ATOM 2134 C C . TYR B 2 119 ? 42.379 87.916 31.092 1.00 87.54 143 TYR B C 1
ATOM 2135 O O . TYR B 2 119 ? 42.114 88.622 32.070 1.00 85.38 143 TYR B O 1
ATOM 2144 N N . GLY B 2 120 ? 41.930 86.665 30.947 1.00 88.03 144 GLY B N 1
ATOM 2145 C CA . GLY B 2 120 ? 41.142 85.995 31.966 1.00 77.03 144 GLY B CA 1
ATOM 2146 C C . GLY B 2 120 ? 39.762 85.564 31.505 1.00 76.21 144 GLY B C 1
ATOM 2147 O O . GLY B 2 120 ? 39.146 86.204 30.644 1.00 74.18 144 GLY B O 1
ATOM 2148 N N . ALA B 2 121 ? 39.268 84.461 32.061 1.00 76.13 145 ALA B N 1
ATOM 2149 C CA . ALA B 2 121 ? 37.878 84.080 31.874 1.00 65.40 145 ALA B CA 1
ATOM 2150 C C . ALA B 2 121 ? 36.985 84.936 32.765 1.00 66.52 145 ALA B C 1
ATOM 2151 O O . ALA B 2 121 ? 37.315 85.225 33.922 1.00 63.96 145 ALA B O 1
ATOM 2153 N N . GLN B 2 122 ? 35.852 85.344 32.214 1.00 63.57 146 GLN B N 1
ATOM 2154 C CA . GLN B 2 122 ? 34.917 86.211 32.904 1.00 62.49 146 GLN B CA 1
ATOM 2155 C C . GLN B 2 122 ? 33.505 85.667 32.743 1.00 58.44 146 GLN B C 1
ATOM 2156 O O . GLN B 2 122 ? 33.083 85.367 31.628 1.00 60.22 146 GLN B O 1
ATOM 2162 N N . THR B 2 123 ? 32.770 85.555 33.844 1.00 61.84 147 THR B N 1
ATOM 2163 C CA . THR B 2 123 ? 31.376 85.131 33.802 1.00 60.95 147 THR B CA 1
ATOM 2164 C C . THR B 2 123 ? 30.440 86.316 34.037 1.00 57.18 147 THR B C 1
ATOM 2165 O O . THR B 2 123 ? 30.772 87.273 34.735 1.00 61.26 147 THR B O 1
ATOM 2169 N N . PHE B 2 124 ? 29.272 86.255 33.418 1.00 58.74 148 PHE B N 1
ATOM 2170 C CA . PHE B 2 124 ? 28.246 87.270 33.560 1.00 59.34 148 PHE B CA 1
ATOM 2171 C C . PHE B 2 124 ? 26.920 86.579 33.835 1.00 55.00 148 PHE B C 1
ATOM 2172 O O . PHE B 2 124 ? 26.706 85.420 33.458 1.00 59.10 148 PHE B O 1
ATOM 2180 N N . TYR B 2 125 ? 26.023 87.324 34.460 1.00 54.51 149 TYR B N 1
ATOM 2181 C CA . TYR B 2 125 ? 24.677 86.893 34.794 1.00 55.81 149 TYR B CA 1
ATOM 2182 C C . TYR B 2 125 ? 23.740 88.061 34.530 1.00 57.70 149 TYR B C 1
ATOM 2183 O O . TYR B 2 125 ? 24.158 89.222 34.619 1.00 56.88 149 TYR B O 1
ATOM 2192 N N . PRO B 2 126 ? 22.474 87.792 34.214 1.00 55.59 150 PRO B N 1
ATOM 2193 C CA . PRO B 2 126 ? 21.542 88.893 33.946 1.00 56.57 150 PRO B CA 1
ATOM 2194 C C . PRO B 2 126 ? 21.254 89.666 35.222 1.00 62.41 150 PRO B C 1
ATOM 2195 O O . PRO B 2 126 ? 20.976 89.072 36.265 1.00 64.37 150 PRO B O 1
ATOM 2199 N N . LYS B 2 127 ? 21.298 90.998 35.125 1.00 63.88 151 LYS B N 1
ATOM 2200 C CA . LYS B 2 127 ? 21.136 91.858 36.294 1.00 66.56 151 LYS B CA 1
ATOM 2201 C C . LYS B 2 127 ? 19.948 91.413 37.145 1.00 66.68 151 LYS B C 1
ATOM 2202 O O . LYS B 2 127 ? 18.906 91.018 36.618 1.00 64.03 151 LYS B O 1
ATOM 2208 N N . ASP B 2 128 ? 20.147 91.406 38.472 1.00 66.17 152 ASP B N 1
ATOM 2209 C CA . ASP B 2 128 ? 19.094 91.208 39.474 1.00 69.73 152 ASP B CA 1
ATOM 2210 C C . ASP B 2 128 ? 18.419 89.839 39.420 1.00 68.28 152 ASP B C 1
ATOM 2211 O O . ASP B 2 128 ? 17.266 89.708 39.841 1.00 69.92 152 ASP B O 1
ATOM 2216 N N . LYS B 2 129 ? 19.078 88.810 38.905 1.00 68.41 153 LYS B N 1
ATOM 2217 C CA . LYS B 2 129 ? 18.568 87.447 38.989 1.00 68.23 153 LYS B CA 1
ATOM 2218 C C . LYS B 2 129 ? 19.501 86.694 39.923 1.00 63.07 153 LYS B C 1
ATOM 2219 O O . LYS B 2 129 ? 20.665 86.464 39.588 1.00 61.02 153 LYS B O 1
ATOM 2225 N N . GLN B 2 130 ? 18.988 86.321 41.095 1.00 66.21 154 GLN B N 1
ATOM 2226 C CA . GLN B 2 130 ? 19.851 85.825 42.164 1.00 64.85 154 GLN B CA 1
ATOM 2227 C C . GLN B 2 130 ? 20.395 84.439 41.838 1.00 64.72 154 GLN B C 1
ATOM 2228 O O . GLN B 2 130 ? 21.591 84.170 42.013 1.00 61.99 154 GLN B O 1
ATOM 2234 N N . ASP B 2 131 ? 19.521 83.544 41.375 1.00 62.40 155 ASP B N 1
ATOM 2235 C CA . ASP B 2 131 ? 19.944 82.195 41.032 1.00 64.10 155 ASP B CA 1
ATOM 2236 C C . ASP B 2 131 ? 21.076 82.231 40.015 1.00 58.75 155 ASP B C 1
ATOM 2237 O O . ASP B 2 131 ? 22.091 81.540 40.172 1.00 57.62 155 ASP B O 1
ATOM 2242 N N . SER B 2 132 ? 20.938 83.070 38.991 1.00 62.28 156 SER B N 1
ATOM 2243 C CA . SER B 2 132 ? 21.968 83.146 37.962 1.00 56.45 156 SER B CA 1
ATOM 2244 C C . SER B 2 132 ? 23.261 83.706 38.526 1.00 57.22 156 SER B C 1
ATOM 2245 O O . SER B 2 132 ? 24.348 83.287 38.121 1.00 55.68 156 SER B O 1
ATOM 2248 N N . LYS B 2 133 ? 23.164 84.652 39.469 1.00 59.27 157 LYS B N 1
ATOM 2249 C CA . LYS B 2 133 ? 24.369 85.165 40.107 1.00 57.67 157 LYS B CA 1
ATOM 2250 C C . LYS B 2 133 ? 25.080 84.065 40.887 1.00 57.30 157 LYS B C 1
ATOM 2251 O O . LYS B 2 133 ? 26.309 83.925 40.799 1.00 55.81 157 LYS B O 1
ATOM 2257 N N . GLU B 2 134 ? 24.323 83.244 41.620 1.00 55.71 158 GLU B N 1
ATOM 2258 C CA . GLU B 2 134 ? 24.942 82.131 42.335 1.00 59.28 158 GLU B CA 1
ATOM 2259 C C . GLU B 2 134 ? 25.641 81.183 41.366 1.00 54.47 158 GLU B C 1
ATOM 2260 O O . GLU B 2 134 ? 26.792 80.784 41.586 1.00 56.73 158 GLU B O 1
ATOM 2266 N N . LEU B 2 135 ? 24.955 80.812 40.287 1.00 54.30 159 LEU B N 1
ATOM 2267 C CA . LEU B 2 135 ? 25.551 79.899 39.309 1.00 54.95 159 LEU B CA 1
ATOM 2268 C C . LEU B 2 135 ? 26.812 80.496 38.724 1.00 52.65 159 LEU B C 1
ATOM 2269 O O . LEU B 2 135 ? 27.850 79.817 38.612 1.00 51.91 159 LEU B O 1
ATOM 2274 N N . SER B 2 136 ? 26.743 81.778 38.371 1.00 51.46 160 SER B N 1
ATOM 2275 C CA . SER B 2 136 ? 27.897 82.439 37.799 1.00 50.11 160 SER B CA 1
ATOM 2276 C C . SER B 2 136 ? 29.057 82.387 38.768 1.00 55.96 160 SER B C 1
ATOM 2277 O O . SER B 2 136 ? 30.183 82.098 38.362 1.00 55.82 160 SER B O 1
ATOM 2280 N N . LYS B 2 137 ? 28.794 82.650 40.058 1.00 56.06 161 LYS B N 1
ATOM 2281 C CA . LYS B 2 137 ? 29.860 82.619 41.057 1.00 57.45 161 LYS B CA 1
ATOM 2282 C C . LYS B 2 137 ? 30.490 81.233 41.141 1.00 58.19 161 LYS B C 1
ATOM 2283 O O . LYS B 2 137 ? 31.715 81.107 41.238 1.00 57.81 161 LYS B O 1
ATOM 2289 N N . CYS B 2 138 ? 29.667 80.180 41.116 1.00 54.84 162 CYS B N 1
ATOM 2290 C CA . CYS B 2 138 ? 30.215 78.820 41.125 1.00 58.93 162 CYS B CA 1
ATOM 2291 C C . CYS B 2 138 ? 31.152 78.594 39.941 1.00 56.32 162 CYS B C 1
ATOM 2292 O O . CYS B 2 138 ? 32.271 78.075 40.091 1.00 60.10 162 CYS B O 1
ATOM 2295 N N . ILE B 2 139 ? 30.717 79.007 38.754 1.00 57.14 163 ILE B N 1
ATOM 2296 C CA . ILE B 2 139 ? 31.536 78.789 37.571 1.00 54.57 163 ILE B CA 1
ATOM 2297 C C . ILE B 2 139 ? 32.798 79.646 37.620 1.00 60.53 163 ILE B C 1
ATOM 2298 O O . ILE B 2 139 ? 33.880 79.185 37.255 1.00 60.83 163 ILE B O 1
ATOM 2303 N N . GLN B 2 140 ? 32.690 80.894 38.080 1.00 57.76 164 GLN B N 1
ATOM 2304 C CA . GLN B 2 140 ? 33.871 81.753 38.147 1.00 59.17 164 GLN B CA 1
ATOM 2305 C C . GLN B 2 140 ? 34.893 81.213 39.137 1.00 61.25 164 GLN B C 1
ATOM 2306 O O . GLN B 2 140 ? 36.101 81.228 38.862 1.00 65.28 164 GLN B O 1
ATOM 2312 N N . GLU B 2 141 ? 34.432 80.718 40.288 1.00 60.48 165 GLU B N 1
ATOM 2313 C CA . GLU B 2 141 ? 35.335 80.075 41.242 1.00 62.98 165 GLU B CA 1
ATOM 2314 C C . GLU B 2 141 ? 36.051 78.877 40.617 1.00 67.38 165 GLU B C 1
ATOM 2315 O O . GLU B 2 141 ? 37.263 78.705 40.800 1.00 70.48 165 GLU B O 1
ATOM 2321 N N . GLU B 2 142 ? 35.321 78.030 39.874 1.00 61.74 166 GLU B N 1
ATOM 2322 C CA . GLU B 2 142 ? 35.994 76.899 39.231 1.00 60.67 166 GLU B CA 1
ATOM 2323 C C . GLU B 2 142 ? 36.928 77.347 38.110 1.00 61.84 166 GLU B C 1
ATOM 2324 O O . GLU B 2 142 ? 37.982 76.741 37.904 1.00 64.26 166 GLU B O 1
ATOM 2330 N N . LEU B 2 143 ? 36.563 78.386 37.363 1.00 63.44 167 LEU B N 1
ATOM 2331 C CA . LEU B 2 143 ? 37.458 78.872 36.321 1.00 61.70 167 LEU B CA 1
ATOM 2332 C C . LEU B 2 143 ? 38.765 79.343 36.934 1.00 69.89 167 LEU B C 1
ATOM 2333 O O . LEU B 2 143 ? 39.850 79.031 36.424 1.00 73.79 167 LEU B O 1
ATOM 2338 N N . LYS B 2 144 ? 38.678 80.048 38.068 1.00 69.04 168 LYS B N 1
ATOM 2339 C CA . LYS B 2 144 ? 39.876 80.439 38.806 1.00 69.35 168 LYS B CA 1
ATOM 2340 C C . LYS B 2 144 ? 40.669 79.222 39.273 1.00 69.19 168 LYS B C 1
ATOM 2341 O O . LYS B 2 144 ? 41.867 79.112 39.000 1.00 70.94 168 LYS B O 1
ATOM 2347 N N . ARG B 2 145 ? 40.019 78.293 39.982 1.00 67.42 169 ARG B N 1
ATOM 2348 C CA . ARG B 2 145 ? 40.775 77.229 40.645 1.00 64.57 169 ARG B CA 1
ATOM 2349 C C . ARG B 2 145 ? 41.393 76.275 39.641 1.00 71.95 169 ARG B C 1
ATOM 2350 O O . ARG B 2 145 ? 42.530 75.833 39.822 1.00 78.04 169 ARG B O 1
ATOM 2358 N N . VAL B 2 146 ? 40.660 75.944 38.581 1.00 72.90 170 VAL B N 1
ATOM 2359 C CA . VAL B 2 146 ? 41.091 74.937 37.624 1.00 70.61 170 VAL B CA 1
ATOM 2360 C C . VAL B 2 146 ? 41.959 75.539 36.529 1.00 69.52 170 VAL B C 1
ATOM 2361 O O . VAL B 2 146 ? 42.983 74.964 36.158 1.00 74.97 170 VAL B O 1
ATOM 2365 N N . VAL B 2 147 ? 41.577 76.684 35.981 1.00 67.36 171 VAL B N 1
ATOM 2366 C CA . VAL B 2 147 ? 42.236 77.167 34.775 1.00 73.36 171 VAL B CA 1
ATOM 2367 C C . VAL B 2 147 ? 43.389 78.109 35.095 1.00 78.52 171 VAL B C 1
ATOM 2368 O O . VAL B 2 147 ? 44.447 78.044 34.467 1.00 83.24 171 VAL B O 1
ATOM 2372 N N . ASP B 2 148 ? 43.214 79.024 36.039 1.00 72.08 172 ASP B N 1
ATOM 2373 C CA . ASP B 2 148 ? 44.225 80.053 36.243 1.00 76.85 172 ASP B CA 1
ATOM 2374 C C . ASP B 2 148 ? 44.021 80.651 37.637 1.00 82.20 172 ASP B C 1
ATOM 2375 O O . ASP B 2 148 ? 43.120 81.474 37.830 1.00 84.89 172 ASP B O 1
ATOM 2380 N N . LYS B 2 149 ? 44.882 80.265 38.584 1.00 80.12 173 LYS B N 1
ATOM 2381 C CA . LYS B 2 149 ? 44.740 80.802 39.930 1.00 80.14 173 LYS B CA 1
ATOM 2382 C C . LYS B 2 149 ? 45.067 82.283 39.980 1.00 81.22 173 LYS B C 1
ATOM 2383 O O . LYS B 2 149 ? 44.691 82.960 40.943 1.00 81.70 173 LYS B O 1
ATOM 2389 N N . THR B 2 150 ? 45.750 82.791 38.954 1.00 83.23 174 THR B N 1
ATOM 2390 C CA . THR B 2 150 ? 46.055 84.211 38.856 1.00 82.05 174 THR B CA 1
ATOM 2391 C C . THR B 2 150 ? 44.792 85.051 38.719 1.00 85.36 174 THR B C 1
ATOM 2392 O O . THR B 2 150 ? 44.767 86.204 39.159 1.00 80.42 174 THR B O 1
ATOM 2396 N N . ASN B 2 151 ? 43.735 84.488 38.129 1.00 82.23 175 ASN B N 1
ATOM 2397 C CA . ASN B 2 151 ? 42.566 85.273 37.749 1.00 80.52 175 ASN B CA 1
ATOM 2398 C C . ASN B 2 151 ? 41.741 85.651 38.982 1.00 81.04 175 ASN B C 1
ATOM 2399 O O . ASN B 2 151 ? 41.263 84.777 39.715 1.00 82.85 175 ASN B O 1
ATOM 2404 N N . ASN B 2 152 ? 41.570 86.955 39.211 1.00 75.86 176 ASN B N 1
ATOM 2405 C CA . ASN B 2 152 ? 40.771 87.453 40.324 1.00 78.07 176 ASN B CA 1
ATOM 2406 C C . ASN B 2 152 ? 39.516 88.176 39.855 1.00 76.55 176 ASN B C 1
ATOM 2407 O O . ASN B 2 152 ? 38.908 88.920 40.629 1.00 80.46 176 ASN B O 1
ATOM 2412 N N . ARG B 2 153 ? 39.109 87.967 38.608 1.00 76.33 177 ARG B N 1
ATOM 2413 C CA . ARG B 2 153 ? 37.886 88.586 38.123 1.00 76.26 177 ARG B CA 1
ATOM 2414 C C . ARG B 2 153 ? 36.686 88.138 38.954 1.00 77.46 177 ARG B C 1
ATOM 2415 O O . ARG B 2 153 ? 36.614 86.999 39.425 1.00 78.78 177 ARG B O 1
ATOM 2423 N N . GLU B 2 154 ? 35.743 89.055 39.138 1.00 70.63 178 GLU B N 1
ATOM 2424 C CA . GLU B 2 154 ? 34.487 88.779 39.816 1.00 71.86 178 GLU B CA 1
ATOM 2425 C C . GLU B 2 154 ? 33.363 88.731 38.789 1.00 77.65 178 GLU B C 1
ATOM 2426 O O . GLU B 2 154 ? 33.469 89.329 37.710 1.00 74.39 178 GLU B O 1
ATOM 2432 N N . VAL B 2 155 ? 32.298 87.983 39.112 1.00 79.06 179 VAL B N 1
ATOM 2433 C CA . VAL B 2 155 ? 31.145 87.929 38.220 1.00 70.54 179 VAL B CA 1
ATOM 2434 C C . VAL B 2 155 ? 30.558 89.329 38.102 1.00 75.04 179 VAL B C 1
ATOM 2435 O O . VAL B 2 155 ? 30.568 90.114 39.058 1.00 69.48 179 VAL B O 1
ATOM 2439 N N . LYS B 2 156 ? 30.102 89.671 36.899 1.00 74.67 180 LYS B N 1
ATOM 2440 C CA . LYS B 2 156 ? 29.558 90.990 36.639 1.00 72.49 180 LYS B CA 1
ATOM 2441 C C . LYS B 2 156 ? 28.139 90.856 36.114 1.00 71.82 180 LYS B C 1
ATOM 2442 O O . LYS B 2 156 ? 27.854 89.928 35.345 1.00 67.78 180 LYS B O 1
ATOM 2448 N N . PRO B 2 157 ? 27.227 91.734 36.528 1.00 68.00 181 PRO B N 1
ATOM 2449 C CA . PRO B 2 157 ? 25.890 91.749 35.925 1.00 68.41 181 PRO B CA 1
ATOM 2450 C C . PRO B 2 157 ? 25.900 92.374 34.539 1.00 68.09 181 PRO B C 1
ATOM 2451 O O . PRO B 2 157 ? 26.743 93.213 34.212 1.00 74.33 181 PRO B O 1
ATOM 2455 N N . ARG B 2 158 ? 24.937 91.957 33.722 1.00 66.94 182 ARG B N 1
ATOM 2456 C CA . ARG B 2 158 ? 24.694 92.554 32.417 1.00 66.94 182 ARG B CA 1
ATOM 2457 C C . ARG B 2 158 ? 23.199 92.760 32.274 1.00 68.57 182 ARG B C 1
ATOM 2458 O O . ARG B 2 158 ? 22.397 92.075 32.908 1.00 68.50 182 ARG B O 1
ATOM 2466 N N . ASP B 2 159 ? 22.832 93.733 31.458 1.00 70.17 183 ASP B N 1
ATOM 2467 C CA . ASP B 2 159 ? 21.430 93.936 31.130 1.00 71.52 183 ASP B CA 1
ATOM 2468 C C . ASP B 2 159 ? 21.256 94.183 29.643 1.00 71.30 183 ASP B C 1
ATOM 2469 O O . ASP B 2 159 ? 20.171 94.610 29.225 1.00 75.25 183 ASP B O 1
ATOM 2474 N N . ASP B 2 160 ? 22.300 93.945 28.843 1.00 71.47 184 ASP B N 1
ATOM 2475 C CA . ASP B 2 160 ? 22.304 94.165 27.404 1.00 68.32 184 ASP B CA 1
ATOM 2476 C C . ASP B 2 160 ? 22.522 92.885 26.600 1.00 67.54 184 ASP B C 1
ATOM 2477 O O . ASP B 2 160 ? 22.691 92.962 25.378 1.00 66.82 184 ASP B O 1
ATOM 2482 N N . ILE B 2 161 ? 22.560 91.721 27.246 1.00 64.25 185 ILE B N 1
ATOM 2483 C CA . ILE B 2 161 ? 22.629 90.446 26.542 1.00 62.74 185 ILE B CA 1
ATOM 2484 C C . ILE B 2 161 ? 21.209 89.912 26.409 1.00 62.74 185 ILE B C 1
ATOM 2485 O O . ILE B 2 161 ? 20.638 89.406 27.378 1.00 64.00 185 ILE B O 1
ATOM 2490 N N . TYR B 2 162 ? 20.661 89.982 25.197 1.00 59.42 186 TYR B N 1
ATOM 2491 C CA . TYR B 2 162 ? 19.298 89.523 24.946 1.00 56.51 186 TYR B CA 1
ATOM 2492 C C . TYR B 2 162 ? 19.072 88.105 25.449 1.00 56.41 186 TYR B C 1
ATOM 2493 O O . TYR B 2 162 ? 18.090 87.828 26.143 1.00 60.71 186 TYR B O 1
ATOM 2502 N N . LEU B 2 163 ? 19.973 87.188 25.123 1.00 58.25 187 LEU B N 1
ATOM 2503 C CA . LEU B 2 163 ? 19.717 85.800 25.481 1.00 55.32 187 LEU B CA 1
ATOM 2504 C C . LEU B 2 163 ? 19.705 85.552 26.983 1.00 55.86 187 LEU B C 1
ATOM 2505 O O . LEU B 2 163 ? 19.238 84.493 27.399 1.00 56.58 187 LEU B O 1
ATOM 2510 N N . LEU B 2 164 ? 20.185 86.476 27.814 1.00 56.73 188 LEU B N 1
ATOM 2511 C CA . LEU B 2 164 ? 20.075 86.285 29.258 1.00 58.36 188 LEU B CA 1
ATOM 2512 C C . LEU B 2 164 ? 18.863 86.970 29.883 1.00 61.38 188 LEU B C 1
ATOM 2513 O O . LEU B 2 164 ? 18.554 86.681 31.044 1.00 65.40 188 LEU B O 1
ATOM 2518 N N . LYS B 2 165 ? 18.178 87.866 29.163 1.00 63.28 189 LYS B N 1
ATOM 2519 C CA . LYS B 2 165 ? 17.039 88.576 29.729 1.00 62.14 189 LYS B CA 1
ATOM 2520 C C . LYS B 2 165 ? 15.836 87.648 29.871 1.00 65.92 189 LYS B C 1
ATOM 2521 O O . LYS B 2 165 ? 15.499 86.913 28.939 1.00 64.00 189 LYS B O 1
ATOM 2527 N N . ASP B 2 166 ? 15.214 87.665 31.056 1.00 69.95 190 ASP B N 1
ATOM 2528 C CA . ASP B 2 166 ? 13.851 87.173 31.285 1.00 69.24 190 ASP B CA 1
ATOM 2529 C C . ASP B 2 166 ? 13.641 85.729 30.825 1.00 69.62 190 ASP B C 1
ATOM 2530 O O . ASP B 2 166 ? 12.704 85.417 30.091 1.00 69.59 190 ASP B O 1
ATOM 2535 N N . ASN B 2 167 ? 14.496 84.836 31.314 1.00 62.99 191 ASN B N 1
ATOM 2536 C CA . ASN B 2 167 ? 14.457 83.457 30.855 1.00 62.28 191 ASN B CA 1
ATOM 2537 C C . ASN B 2 167 ? 13.689 82.507 31.759 1.00 70.96 191 ASN B C 1
ATOM 2538 O O . ASN B 2 167 ? 13.338 81.410 31.298 1.00 73.77 191 ASN B O 1
ATOM 2543 N N . ASN B 2 168 ? 13.462 82.868 33.027 1.00 63.31 192 ASN B N 1
ATOM 2544 C CA . ASN B 2 168 ? 12.829 82.027 34.040 1.00 63.21 192 ASN B CA 1
ATOM 2545 C C . ASN B 2 168 ? 13.690 80.860 34.471 1.00 59.76 192 ASN B C 1
ATOM 2546 O O . ASN B 2 168 ? 13.233 80.049 35.277 1.00 62.34 192 ASN B O 1
ATOM 2551 N N . ILE B 2 169 ? 14.910 80.732 33.965 1.00 59.99 193 ILE B N 1
ATOM 2552 C CA . ILE B 2 169 ? 15.826 79.700 34.445 1.00 59.54 193 ILE B CA 1
ATOM 2553 C C . ILE B 2 169 ? 17.188 80.334 34.683 1.00 53.39 193 ILE B C 1
ATOM 2554 O O . ILE B 2 169 ? 17.467 81.429 34.184 1.00 55.05 193 ILE B O 1
ATOM 2559 N N . PRO B 2 170 ? 18.041 79.688 35.480 1.00 53.30 194 PRO B N 1
ATOM 2560 C CA . PRO B 2 170 ? 19.372 80.265 35.718 1.00 58.39 194 PRO B CA 1
ATOM 2561 C C . PRO B 2 170 ? 20.154 80.387 34.414 1.00 54.57 194 PRO B C 1
ATOM 2562 O O . PRO B 2 170 ? 20.298 79.426 33.655 1.00 53.72 194 PRO B O 1
ATOM 2566 N N . SER B 2 171 ? 20.675 81.579 34.161 1.00 51.25 195 SER B N 1
ATOM 2567 C CA . SER B 2 171 ? 21.239 81.883 32.858 1.00 53.68 195 SER B CA 1
ATOM 2568 C C . SER B 2 171 ? 22.554 82.611 33.043 1.00 52.39 195 SER B C 1
ATOM 2569 O O . SER B 2 171 ? 22.600 83.601 33.765 1.00 51.65 195 SER B O 1
ATOM 2572 N N . VAL B 2 172 ? 23.616 82.136 32.393 1.00 50.83 196 VAL B N 1
ATOM 2573 C CA . VAL B 2 172 ? 24.924 82.763 32.519 1.00 52.56 196 VAL B CA 1
ATOM 2574 C C . VAL B 2 172 ? 25.614 82.779 31.167 1.00 54.29 196 VAL B C 1
ATOM 2575 O O . VAL B 2 172 ? 25.399 81.908 30.313 1.00 49.46 196 VAL B O 1
ATOM 2579 N N . LEU B 2 173 ? 26.455 83.788 30.987 1.00 53.69 197 LEU B N 1
ATOM 2580 C CA . LEU B 2 173 ? 27.337 83.889 29.839 1.00 53.02 197 LEU B CA 1
ATOM 2581 C C . LEU B 2 173 ? 28.765 83.745 30.327 1.00 55.00 197 LEU B C 1
ATOM 2582 O O . LEU B 2 173 ? 29.132 84.331 31.345 1.00 57.51 197 LEU B O 1
ATOM 2587 N N . ILE B 2 174 ? 29.575 82.974 29.611 1.00 56.00 198 ILE B N 1
ATOM 2588 C CA . ILE B 2 174 ? 30.981 82.812 29.957 1.00 54.69 198 ILE B CA 1
ATOM 2589 C C . ILE B 2 174 ? 31.832 83.267 28.788 1.00 56.19 198 ILE B C 1
ATOM 2590 O O . ILE B 2 174 ? 31.767 82.680 27.701 1.00 54.42 198 ILE B O 1
ATOM 2595 N N . GLU B 2 175 ? 32.642 84.299 29.015 1.00 57.35 199 GLU B N 1
ATOM 2596 C CA . GLU B 2 175 ? 33.664 84.734 28.070 1.00 61.14 199 GLU B CA 1
ATOM 2597 C C . GLU B 2 175 ? 34.976 84.104 28.500 1.00 59.10 199 GLU B C 1
ATOM 2598 O O . GLU B 2 175 ? 35.595 84.545 29.473 1.00 60.62 199 GLU B O 1
ATOM 2604 N N . CYS B 2 176 ? 35.402 83.088 27.759 1.00 59.01 200 CYS B N 1
ATOM 2605 C CA . CYS B 2 176 ? 36.414 82.168 28.253 1.00 61.27 200 CYS B CA 1
ATOM 2606 C C . CYS B 2 176 ? 37.805 82.768 28.297 1.00 61.59 200 CYS B C 1
ATOM 2607 O O . CYS B 2 176 ? 38.616 82.322 29.104 1.00 68.23 200 CYS B O 1
ATOM 2610 N N . GLY B 2 177 ? 38.088 83.772 27.476 1.00 68.39 201 GLY B N 1
ATOM 2611 C CA . GLY B 2 177 ? 39.390 84.414 27.447 1.00 65.94 201 GLY B CA 1
ATOM 2612 C C . GLY B 2 177 ? 39.352 85.512 26.413 1.00 72.49 201 GLY B C 1
ATOM 2613 O O . GLY B 2 177 ? 38.313 85.772 25.797 1.00 73.39 201 GLY B O 1
ATOM 2614 N N . PHE B 2 178 ? 40.504 86.155 26.216 1.00 79.16 202 PHE B N 1
ATOM 2615 C CA . PHE B 2 178 ? 40.637 87.259 25.270 1.00 79.20 202 PHE B CA 1
ATOM 2616 C C . PHE B 2 178 ? 41.463 86.825 24.066 1.00 86.26 202 PHE B C 1
ATOM 2617 O O . PHE B 2 178 ? 42.638 86.473 24.209 1.00 88.38 202 PHE B O 1
ATOM 2625 N N . LEU B 2 179 ? 40.855 86.873 22.876 1.00 85.99 203 LEU B N 1
ATOM 2626 C CA . LEU B 2 179 ? 41.623 86.754 21.644 1.00 82.82 203 LEU B CA 1
ATOM 2627 C C . LEU B 2 179 ? 42.580 87.917 21.462 1.00 92.98 203 LEU B C 1
ATOM 2628 O O . LEU B 2 179 ? 43.555 87.794 20.711 1.00 97.46 203 LEU B O 1
ATOM 2633 N N . SER B 2 180 ? 42.309 89.050 22.119 1.00 94.11 204 SER B N 1
ATOM 2634 C CA . SER B 2 180 ? 43.164 90.225 22.033 1.00 94.60 204 SER B CA 1
ATOM 2635 C C . SER B 2 180 ? 44.525 90.015 22.685 1.00 95.38 204 SER B C 1
ATOM 2636 O O . SER B 2 180 ? 45.433 90.819 22.464 1.00 96.25 204 SER B O 1
ATOM 2639 N N . ASN B 2 181 ? 44.693 88.951 23.459 1.00 90.09 205 ASN B N 1
ATOM 2640 C CA . ASN B 2 181 ? 45.903 88.687 24.224 1.00 89.69 205 ASN B CA 1
ATOM 2641 C C . ASN B 2 181 ? 46.621 87.486 23.608 1.00 89.81 205 ASN B C 1
ATOM 2642 O O . ASN B 2 181 ? 46.035 86.402 23.509 1.00 90.84 205 ASN B O 1
ATOM 2647 N N . GLU B 2 182 ? 47.887 87.675 23.208 1.00 85.18 206 GLU B N 1
ATOM 2648 C CA . GLU B 2 182 ? 48.575 86.682 22.377 1.00 84.08 206 GLU B CA 1
ATOM 2649 C C . GLU B 2 182 ? 48.770 85.356 23.107 1.00 86.60 206 GLU B C 1
ATOM 2650 O O . GLU B 2 182 ? 48.510 84.280 22.546 1.00 86.76 206 GLU B O 1
ATOM 2652 N N . LYS B 2 183 ? 49.242 85.405 24.357 1.00 84.08 207 LYS B N 1
ATOM 2653 C CA . LYS B 2 183 ? 49.421 84.167 25.113 1.00 84.61 207 LYS B CA 1
ATOM 2654 C C . LYS B 2 183 ? 48.085 83.452 25.310 1.00 87.31 207 LYS B C 1
ATOM 2655 O O . LYS B 2 183 ? 47.965 82.240 25.072 1.00 86.35 207 LYS B O 1
ATOM 2657 N N . GLU B 2 184 ? 47.054 84.197 25.709 1.00 86.05 208 GLU B N 1
ATOM 2658 C CA . GLU B 2 184 ? 45.753 83.569 25.904 1.00 85.48 208 GLU B CA 1
ATOM 2659 C C . GLU B 2 184 ? 45.174 83.059 24.592 1.00 81.29 208 GLU B C 1
ATOM 2660 O O . GLU B 2 184 ? 44.548 82.001 24.570 1.00 82.05 208 GLU B O 1
ATOM 2666 N N . CYS B 2 185 ? 45.348 83.794 23.492 1.00 83.25 209 CYS B N 1
ATOM 2667 C CA . CYS B 2 185 ? 44.831 83.309 22.215 1.00 84.11 209 CYS B CA 1
ATOM 2668 C C . CYS B 2 185 ? 45.459 81.966 21.856 1.00 87.82 209 CYS B C 1
ATOM 2669 O O . CYS B 2 185 ? 44.751 80.995 21.525 1.00 84.30 209 CYS B O 1
ATOM 2672 N N . LYS B 2 186 ? 46.794 81.884 21.963 1.00 86.35 210 LYS B N 1
ATOM 2673 C CA . LYS B 2 186 ? 47.479 80.618 21.715 1.00 87.14 210 LYS B CA 1
ATOM 2674 C C . LYS B 2 186 ? 46.923 79.509 22.607 1.00 85.41 210 LYS B C 1
ATOM 2675 O O . LYS B 2 186 ? 46.712 78.381 22.146 1.00 87.62 210 LYS B O 1
ATOM 2677 N N . LEU B 2 187 ? 46.658 79.814 23.881 1.00 77.93 211 LEU B N 1
ATOM 2678 C CA . LEU B 2 187 ? 46.086 78.802 24.763 1.00 78.07 211 LEU B CA 1
ATOM 2679 C C . LEU B 2 187 ? 44.699 78.367 24.291 1.00 84.01 211 LEU B C 1
ATOM 2680 O O . LEU B 2 187 ? 44.365 77.173 24.312 1.00 78.59 211 LEU B O 1
ATOM 2685 N N . LEU B 2 188 ? 43.873 79.332 23.872 1.00 82.62 212 LEU B N 1
ATOM 2686 C CA . LEU B 2 188 ? 42.484 79.059 23.523 1.00 75.32 212 LEU B CA 1
ATOM 2687 C C . LEU B 2 188 ? 42.356 78.236 22.256 1.00 79.46 212 LEU B C 1
ATOM 2688 O O . LEU B 2 188 ? 41.324 77.582 22.055 1.00 78.49 212 LEU B O 1
ATOM 2693 N N . THR B 2 189 ? 43.364 78.260 21.390 1.00 81.29 213 THR B N 1
ATOM 2694 C CA . THR B 2 189 ? 43.303 77.356 20.247 1.00 80.88 213 THR B CA 1
ATOM 2695 C C . THR B 2 189 ? 43.742 75.938 20.583 1.00 78.76 213 THR B C 1
ATOM 2696 O O . THR B 2 189 ? 43.732 75.088 19.689 1.00 80.65 213 THR B O 1
ATOM 2700 N N . ASP B 2 190 ? 44.126 75.655 21.828 1.00 74.75 214 ASP B N 1
ATOM 2701 C CA . ASP B 2 190 ? 44.628 74.333 22.185 1.00 75.08 214 ASP B CA 1
ATOM 2702 C C . ASP B 2 190 ? 43.512 73.441 22.719 1.00 72.82 214 ASP B C 1
ATOM 2703 O O . ASP B 2 190 ? 42.844 73.788 23.697 1.00 73.96 214 ASP B O 1
ATOM 2708 N N . GLU B 2 191 ? 43.338 72.276 22.086 1.00 73.35 215 GLU B N 1
ATOM 2709 C CA . GLU B 2 191 ? 42.258 71.366 22.457 1.00 70.59 215 GLU B CA 1
ATOM 2710 C C . GLU B 2 191 ? 42.317 70.981 23.931 1.00 69.59 215 GLU B C 1
ATOM 2711 O O . GLU B 2 191 ? 41.268 70.801 24.568 1.00 69.35 215 GLU B O 1
ATOM 2717 N N . THR B 2 192 ? 43.519 70.882 24.504 1.00 67.17 216 THR B N 1
ATOM 2718 C CA . THR B 2 192 ? 43.618 70.501 25.909 1.00 69.89 216 THR B CA 1
ATOM 2719 C C . THR B 2 192 ? 43.199 71.643 26.821 1.00 68.83 216 THR B C 1
ATOM 2720 O O . THR B 2 192 ? 42.548 71.425 27.854 1.00 69.53 216 THR B O 1
ATOM 2724 N N . TYR B 2 193 ? 43.555 72.871 26.458 1.00 68.86 217 TYR B N 1
ATOM 2725 C CA . TYR B 2 193 ? 43.093 74.006 27.241 1.00 68.39 217 TYR B CA 1
ATOM 2726 C C . TYR B 2 193 ? 41.582 74.133 27.148 1.00 64.85 217 TYR B C 1
ATOM 2727 O O . TYR B 2 193 ? 40.911 74.421 28.148 1.00 69.20 217 TYR B O 1
ATOM 2736 N N . GLN B 2 194 ? 41.027 73.907 25.957 1.00 63.74 218 GLN B N 1
ATOM 2737 C CA . GLN B 2 194 ? 39.579 73.939 25.811 1.00 62.91 218 GLN B CA 1
ATOM 2738 C C . GLN B 2 194 ? 38.915 72.912 26.714 1.00 60.56 218 GLN B C 1
ATOM 2739 O O . GLN B 2 194 ? 37.881 73.198 27.334 1.00 59.28 218 GLN B O 1
ATOM 2745 N N . GLU B 2 195 ? 39.502 71.717 26.819 1.00 59.75 219 GLU B N 1
ATOM 2746 C CA . GLU B 2 195 ? 38.926 70.704 27.702 1.00 60.35 219 GLU B CA 1
ATOM 2747 C C . GLU B 2 195 ? 39.013 71.120 29.165 1.00 60.99 219 GLU B C 1
ATOM 2748 O O . GLU B 2 195 ? 38.090 70.860 29.945 1.00 55.85 219 GLU B O 1
ATOM 2754 N N . LYS B 2 196 ? 40.118 71.758 29.554 1.00 59.91 220 LYS B N 1
ATOM 2755 C CA . LYS B 2 196 ? 40.245 72.264 30.920 1.00 54.59 220 LYS B CA 1
ATOM 2756 C C . LYS B 2 196 ? 39.123 73.252 31.250 1.00 58.71 220 LYS B C 1
ATOM 2757 O O . LYS B 2 196 ? 38.505 73.184 32.324 1.00 55.72 220 LYS B O 1
ATOM 2763 N N . ILE B 2 197 ? 38.844 74.176 30.326 1.00 57.69 221 ILE B N 1
ATOM 2764 C CA . ILE B 2 197 ? 37.777 75.154 30.538 1.00 55.12 221 ILE B CA 1
ATOM 2765 C C . ILE B 2 197 ? 36.428 74.458 30.660 1.00 54.72 221 ILE B C 1
ATOM 2766 O O . ILE B 2 197 ? 35.607 74.785 31.529 1.00 52.41 221 ILE B O 1
ATOM 2771 N N . ALA B 2 198 ? 36.166 73.502 29.766 1.00 56.46 222 ALA B N 1
ATOM 2772 C CA . ALA B 2 198 ? 34.912 72.772 29.861 1.00 53.20 222 ALA B CA 1
ATOM 2773 C C . ALA B 2 198 ? 34.799 72.087 31.215 1.00 50.06 222 ALA B C 1
ATOM 2774 O O . ALA B 2 198 ? 33.745 72.129 31.850 1.00 43.83 222 ALA B O 1
ATOM 2776 N N . TRP B 2 199 ? 35.890 71.478 31.679 1.00 50.32 223 TRP B N 1
ATOM 2777 C CA . TRP B 2 199 ? 35.911 70.861 32.997 1.00 49.71 223 TRP B CA 1
ATOM 2778 C C . TRP B 2 199 ? 35.578 71.869 34.095 1.00 53.18 223 TRP B C 1
ATOM 2779 O O . TRP B 2 199 ? 34.768 71.583 34.991 1.00 49.25 223 TRP B O 1
ATOM 2790 N N . ALA B 2 200 ? 36.179 73.059 34.041 1.00 50.12 224 ALA B N 1
ATOM 2791 C CA . ALA B 2 200 ? 35.880 74.062 35.062 1.00 54.05 224 ALA B CA 1
ATOM 2792 C C . ALA B 2 200 ? 34.394 74.435 35.050 1.00 53.98 224 ALA B C 1
ATOM 2793 O O . ALA B 2 200 ? 33.747 74.501 36.104 1.00 49.23 224 ALA B O 1
ATOM 2795 N N . ILE B 2 201 ? 33.828 74.656 33.858 1.00 51.26 225 ILE B N 1
ATOM 2796 C CA . ILE B 2 201 ? 32.420 75.043 33.781 1.00 49.55 225 ILE B CA 1
ATOM 2797 C C . ILE B 2 201 ? 31.531 73.918 34.293 1.00 51.78 225 ILE B C 1
ATOM 2798 O O . ILE B 2 201 ? 30.546 74.151 35.018 1.00 53.03 225 ILE B O 1
ATOM 2803 N N . TYR B 2 202 ? 31.854 72.685 33.912 1.00 48.10 226 TYR B N 1
ATOM 2804 C CA . TYR B 2 202 ? 31.071 71.531 34.326 1.00 49.67 226 TYR B CA 1
ATOM 2805 C C . TYR B 2 202 ? 31.089 71.381 35.839 1.00 53.13 226 TYR B C 1
ATOM 2806 O O . TYR B 2 202 ? 30.042 71.150 36.464 1.00 52.40 226 TYR B O 1
ATOM 2815 N N . ILE B 2 203 ? 32.262 71.553 36.453 1.00 51.21 227 ILE B N 1
ATOM 2816 C CA . ILE B 2 203 ? 32.337 71.469 37.906 1.00 51.30 227 ILE B CA 1
ATOM 2817 C C . ILE B 2 203 ? 31.548 72.606 38.543 1.00 51.79 227 ILE B C 1
ATOM 2818 O O . ILE B 2 203 ? 30.858 72.406 39.545 1.00 50.05 227 ILE B O 1
ATOM 2823 N N . GLY B 2 204 ? 31.619 73.812 37.975 1.00 48.79 228 GLY B N 1
ATOM 2824 C CA . GLY B 2 204 ? 30.853 74.909 38.544 1.00 54.56 228 GLY B CA 1
ATOM 2825 C C . GLY B 2 204 ? 29.363 74.626 38.545 1.00 54.00 228 GLY B C 1
ATOM 2826 O O . GLY B 2 204 ? 28.683 74.799 39.560 1.00 54.98 228 GLY B O 1
ATOM 2827 N N . ILE B 2 205 ? 28.851 74.156 37.405 1.00 53.27 229 ILE B N 1
ATOM 2828 C CA . ILE B 2 205 ? 27.460 73.724 37.298 1.00 52.19 229 ILE B CA 1
ATOM 2829 C C . ILE B 2 205 ? 27.148 72.683 38.365 1.00 50.08 229 ILE B C 1
ATOM 2830 O O . ILE B 2 205 ? 26.135 72.766 39.060 1.00 52.50 229 ILE B O 1
ATOM 2835 N N . GLN B 2 206 ? 28.015 71.685 38.507 1.00 54.04 230 GLN B N 1
ATOM 2836 C CA . GLN B 2 206 ? 27.731 70.592 39.438 1.00 56.70 230 GLN B CA 1
ATOM 2837 C C . GLN B 2 206 ? 27.685 71.070 40.887 1.00 57.90 230 GLN B C 1
ATOM 2838 O O . GLN B 2 206 ? 26.836 70.622 41.662 1.00 61.79 230 GLN B O 1
ATOM 2844 N N . LYS B 2 207 ? 28.585 71.972 41.276 1.00 56.02 231 LYS B N 1
ATOM 2845 C CA . LYS B 2 207 ? 28.537 72.520 42.628 1.00 59.59 231 LYS B CA 1
ATOM 2846 C C . LYS B 2 207 ? 27.250 73.314 42.842 1.00 62.82 231 LYS B C 1
ATOM 2847 O O . LYS B 2 207 ? 26.522 73.110 43.839 1.00 66.45 231 LYS B O 1
ATOM 2853 N N . TYR B 2 208 ? 26.937 74.208 41.893 1.00 57.37 232 TYR B N 1
ATOM 2854 C CA . TYR B 2 208 ? 25.701 74.973 41.988 1.00 61.90 232 TYR B CA 1
ATOM 2855 C C . TYR B 2 208 ? 24.497 74.049 42.163 1.00 65.52 232 TYR B C 1
ATOM 2856 O O . TYR B 2 208 ? 23.596 74.330 42.960 1.00 64.58 232 TYR B O 1
ATOM 2865 N N . LEU B 2 209 ? 24.470 72.933 41.429 1.00 63.23 233 LEU B N 1
ATOM 2866 C CA . LEU B 2 209 ? 23.336 72.022 41.529 1.00 61.28 233 LEU B CA 1
ATOM 2867 C C . LEU B 2 209 ? 23.365 71.201 42.814 1.00 68.67 233 LEU B C 1
ATOM 2868 O O . LEU B 2 209 ? 22.311 70.758 43.277 1.00 74.92 233 LEU B O 1
ATOM 2873 N N . SER B 2 210 ? 24.542 70.982 43.405 1.00 70.11 234 SER B N 1
ATOM 2874 C CA . SER B 2 210 ? 24.600 70.165 44.613 1.00 71.37 234 SER B CA 1
ATOM 2875 C C . SER B 2 210 ? 24.081 70.921 45.827 1.00 82.33 234 SER B C 1
ATOM 2876 O O . SER B 2 210 ? 23.496 70.307 46.732 1.00 75.02 234 SER B O 1
ATOM 2879 N N . VAL B 2 211 ? 24.274 72.244 45.864 1.00 88.65 235 VAL B N 1
ATOM 2880 C CA . VAL B 2 211 ? 23.736 73.025 46.984 1.00 89.67 235 VAL B CA 1
ATOM 2881 C C . VAL B 2 211 ? 22.213 72.877 47.065 1.00 92.83 235 VAL B C 1
ATOM 2882 O O . VAL B 2 211 ? 21.666 72.435 48.085 1.00 98.44 235 VAL B O 1
ATOM 2886 N N . ASP B 2 212 ? 21.510 73.252 45.996 1.00 96.17 236 ASP B N 1
ATOM 2887 C CA . ASP B 2 212 ? 20.067 73.010 45.859 1.00 95.31 236 ASP B CA 1
ATOM 2888 C C . ASP B 2 212 ? 19.601 73.335 44.430 1.00 98.77 236 ASP B C 1
ATOM 2889 O O . ASP B 2 212 ? 20.092 74.272 43.785 1.00 92.09 236 ASP B O 1
#

Organism: Clostridioides difficile (strain 630) (NCBI:txid272563)

Sequence (362 aa):
QKRQSTKEEVYKDFQKQISDNYYSCKAEVEVVGNKSPHNYVLIHTYKKTDNYKLEVISPKHLKGKSIEYQGDKILVKNPKISDVVELPNTGYLFVGDFIKNYLQNEEKVKLSKGHLVLETFIPGDNKYFNKQVLYVNADTKNPEKEVLDKEGVPRFTVKYKDFEYRNKTIILDAGHGGIDPGALNKDKSTSEKDINLAITLKLRELIESSGGLVILTREDDSSLYKEENNKTTRQKYNENLKNRKEIISNSNANFVSIHLNAFEQSKYYGAQTFYPKDKQDSKELSKCIQEELKRVVDKTNNREVKPRDDIYLLKDNNIPSVLIECGFLSNEKECKLLTDETYQEKIAWAIYIGIQKYLSVD

Foldseek 3Di:
DDDDDDPVRVVVVVVVVVVPFKDKDKDWDWDDDPDDIDIDIDIDITGHDDKDKDADCPPPVRHGWIWIDTDQWIWTADVVVGDIDIDGDPDVPDVVDDPPDVPPDDPDWDCPDQWTKDKDADPPLDQQQGMDIWTARNVVRHTAWARAGPVRHGPDIDGDDPDDDD/DFEEEEELPDADPGWADAAPVRPDTSNVLSLLLSVLLCVVQVVVPYHYDYLDNDHHAQDDPPVVDDPVVSVVNSVVSLLVCLQVPPGLYEYETAAADPDQPDKAKAKEAAPPDVLLQLLRQLLRVLSCVQQNVPDPYHYYHDHPDVSRPPRPHRYMYMHGIYSSHPVVVVLSVDSVSSSSSSVSSNRSNVVSVVVD

B-factor: mean 69.18, std 17.38, range [36.29, 168.21]

Secondary structure (DSSP, 8-state):
-PPPP-HHHHHHHHHHHHH--EEEEEEEEEE--SSS-EEEEEEEEEE----EEEE--SSGGGTT-EEEE-SSEEEEEEGGGTEEEEEE-----STT--TTTSSS----EEEETTEEEEEEE-TT--SSS-EEEEEEETTT--B---EE-TTS-EEE-----S----/--EEEEEE--BTTB--SB-TTS--BHHHHHHHHHHHHHHHHHHTT-EEEES-SSS--S----S---HHHHHHHHHHHHHHHHHHS----EEEEEE--S-TT----EEEEETT-HHHHHHHHHHHHHIIIII-TT-----EEES--GGGTT-SS--EEEEEEETTSHHHHHHHT-HHHHHHHHHHHHHHHHHHHHH-

Nearest PDB structures (foldseek):
  7rag-assembly1_B-2  TM=1.005E+00  e=3.239E-40  Clostridioides difficile
  4rn7-assembly1_A  TM=9.394E-01  e=4.788E-17  Clostridioides difficile 630
  9cun-assembly1_A  TM=8.117E-01  e=8.295E-13  Mycobacterium tuberculosis
  7agm-assembly2_B  TM=7.794E-01  e=1.422E-12  Mycolicibacterium smegmatis MC2 155
  4m6h-assembly2_B  TM=8.199E-01  e=4.459E-10  Mycobacterium tuberculosis H37Rv

InterPro domains:
  IPR029046 Lipoprotein localisation LolA/LolB/LppX [SSF89392] (68-192)
  IPR060034 Sporulation protein YdcC-like [PF27667] (3-194)

Radius of gyration: 26.79 Å; Cα contacts (8 Å, |Δi|>4): 652; chains: 2; bounding box: 47×78×86 Å

=== Feature glossary ===
The record interleaves many kinds of information about one protein. Here is each kind framed as the question it answers.

Q: What known structures does this most resemble?
A: Structural nearest neighbors (via Foldseek easy-search vs the PDB). Reported per hit: target PDB id, E-value, and alignment TM-score. A TM-score above ~0.5 is the conventional threshold for 'same fold'.

Q: Where is each backbone atom in 3D?
A: The mmCIF table is the protein's shape written out atom by atom. For each backbone N, Cα, C, and carbonyl O, it records an (x, y, z) coordinate triple in Å plus the residue type, chain letter, and residue number.

Q: What are the backbone torsion angles?
A: The φ/ψ torsion pair specifies the backbone conformation at each residue. φ rotates about the N–Cα bond, ψ about the Cα–C bond. Steric clashes forbid most of the (φ, ψ) plane — the allowed regions (α-helix basin, β-sheet basin, left-handed helix) are the Ramachandran-allowed regions.

Q: Which residues are buried vs exposed?
A: Solvent-accessible surface area (SASA) is the area in Å² traced out by the centre of a 1.4 Å probe sphere (a water molecule) rolled over the protein's van der Waals surface (Shrake–Rupley / Lee–Richards construction). Buried residues have near-zero SASA; fully exposed residues can exceed 200 Å². The total SASA scales roughly with the number of surface residues.

Q: How confident is the AlphaFold model at each residue?
A: pLDDT is the predicted lDDT-Cα score: AlphaFold's confidence that the local environment of each residue (all inter-atomic distances within 15 Å) is correctly placed. It is a per-residue number between 0 and 100, with higher meaning more reliable.

Q: What does the local fold look like, residue by residue?
A: 3Di is Foldseek's structural alphabet. Each residue is assigned one of twenty discrete states based on how its Cα sits relative to its spatial (not sequential) neighbors. Aligning 3Di strings finds structural homologs roughly as well as full 3D superposition, but orders of magnitude faster.

Q: How big and how compact is the whole molecule?
A: Radius of gyration (Rg) is the root-mean-square distance of Cα atoms from their centroid — a single number for overall size and compactness. A globular domain of N residues has Rg ≈ 2.2·N^0.38 Å; an extended or disordered chain has a much larger Rg. The Cα contact count is the number of residue pairs whose Cα atoms are within 8 Å and are more than four positions apart in sequence — a standard proxy for tertiary packing density. The bounding box is the smallest axis-aligned box enclosing all Cα atoms.

Q: Which residues are in helices, strands, or loops?
A: DSSP 8-state secondary structure assigns each residue one of H (α-helix), G (3₁₀-helix), I (π-helix), E (extended β-strand), B (isolated β-bridge), T (hydrogen-bonded turn), S (bend), or '-' (coil). The assignment is computed from backbone hydrogen-bond geometry via the Kabsch–Sander algorithm.

Q: How mobile is each atom in the crystal?
A: Crystallographic B-factors measure how much each atom's electron density is smeared out, in Å². They rise in mobile loops and surface residues and fall in the buried interior. In AlphaFold models this column is repurposed to hold pLDDT instead.

Q: What if only a Cα trace is available?
A: P-SEA three-state annotation labels each residue as helix, strand, or coil based purely on the geometry of the Cα trace. It serves as a fallback when the full backbone (and thus DSSP) is unavailable.

Q: What family and function is it annotated with?
A: Database cross-references. InterPro integrates a dozen domain/family signature databases into unified entries with residue-range hits. GO terms attach function/process/location labels with evidence codes. CATH codes position the fold in a four-level structural taxonomy. Organism is the NCBI-taxonomy species name.

Q: Are the domains correctly placed relative to each other?
A: Predicted Aligned Error (PAE) is an AlphaFold confidence matrix: entry (i, j) is the expected error in the position of residue j, in ångströms, when the prediction is superimposed on the true structure at residue i. Low PAE within a block of residues means that block is internally rigid and well-predicted; high PAE between two blocks means their relative placement is uncertain even if each block individually is confident.

Q: What do the diagnostic plots show?
A: Three diagnostic plots accompany the record. The Cα contact map visualizes the tertiary structure as a 2D adjacency matrix (8 Å cutoff, sequence-local contacts suppressed). The Ramachandran plot shows the distribution of backbone (φ, ψ) torsions, with points in the α and β basins reflecting secondary structure content. The PAE plot shows AlphaFold's inter-residue confidence as a color matrix.

Q: What is the amino-acid chain?
A: Primary structure: the covalent order of the twenty standard amino acids along the backbone. Two proteins with the same sequence will (almost always) fold to the same structure; two with 30% identity often share a fold but not the details.

Q: What do the rendered images show?
A: The six renders are orthographic views along the three Cartesian axes in both directions. Representation (cartoon, sticks, or surface) and color scheme (sequence-rainbow or by-chain) vary across proteins so the training set covers all the common visualization conventions.